Protein AF-A0A960MCY8-F1 (afdb_monomer_lite)

Radius of gyration: 24.41 Å; chains: 1; bounding box: 43×63×84 Å

Secondary structure (DSSP, 8-state):
--HHHHHHHHHHHHHHHHHHHHHHHHHHHHHHHHHHHHHHHHHHHHHHS----------------------------EEEEE-SSEEEEEETBTTEEEEEEEEEEESSTT-SS-EEEETTT-SS-BT-EEEETTEE--SBPEEEEE-SSEEEEEEE-TT-EEEEEEEEPPPTTSSTT--EEEEEEEE-SSS-EEGGG-EEEEEEE--SSTTS-TTTSEEEEEESTTPPEEEEEGGGGG--EETTEE----SEEEEEEEEEEEEEEE-SS-EEEE--SS-EEEEEEEEEEE---TT-HHHHHHHT-EEEEEEEEPP--EE-

Structure (mmCIF, N/CA/C/O backbone):
data_AF-A0A960MCY8-F1
#
_entry.id   AF-A0A960MCY8-F1
#
loop_
_atom_site.group_PDB
_atom_site.id
_atom_site.type_symbol
_atom_site.label_atom_id
_atom_site.label_alt_id
_atom_site.label_comp_id
_atom_site.label_asym_id
_atom_site.label_entity_id
_atom_site.label_seq_id
_atom_site.pdbx_PDB_ins_code
_atom_site.Cartn_x
_atom_site.Cartn_y
_atom_site.Cartn_z
_atom_site.occupancy
_atom_site.B_iso_or_equiv
_atom_site.auth_seq_id
_atom_site.auth_comp_id
_atom_site.auth_asym_id
_atom_site.auth_atom_id
_atom_site.pdbx_PDB_model_num
ATOM 1 N N . MET A 1 1 ? 21.933 35.809 -37.438 1.00 57.97 1 MET A N 1
ATOM 2 C CA . MET A 1 1 ? 20.622 35.725 -36.756 1.00 57.97 1 MET A CA 1
ATOM 3 C C . MET A 1 1 ? 19.925 37.063 -36.902 1.00 57.97 1 MET A C 1
ATOM 5 O O . MET A 1 1 ? 20.558 38.080 -36.647 1.00 57.97 1 MET A O 1
ATOM 9 N N . ASP A 1 2 ? 18.679 37.051 -37.373 1.00 83.38 2 ASP A N 1
ATOM 10 C CA . ASP A 1 2 ? 17.881 38.254 -37.633 1.00 83.38 2 ASP A CA 1
ATOM 11 C C . ASP A 1 2 ? 17.475 38.955 -36.319 1.00 83.38 2 ASP A C 1
ATOM 13 O O . ASP A 1 2 ? 17.166 38.296 -35.323 1.00 83.38 2 ASP A O 1
ATOM 17 N N . ARG A 1 3 ? 17.487 40.294 -36.304 1.00 77.81 3 ARG A N 1
ATOM 18 C CA . ARG A 1 3 ? 17.140 41.120 -35.131 1.00 77.81 3 ARG A CA 1
ATOM 19 C C . ARG A 1 3 ? 15.696 40.881 -34.689 1.00 77.81 3 ARG A C 1
ATOM 21 O O . ARG A 1 3 ? 15.411 40.881 -33.495 1.00 77.81 3 ARG A O 1
ATOM 28 N N . THR A 1 4 ? 14.817 40.599 -35.644 1.00 80.50 4 THR A N 1
ATOM 29 C C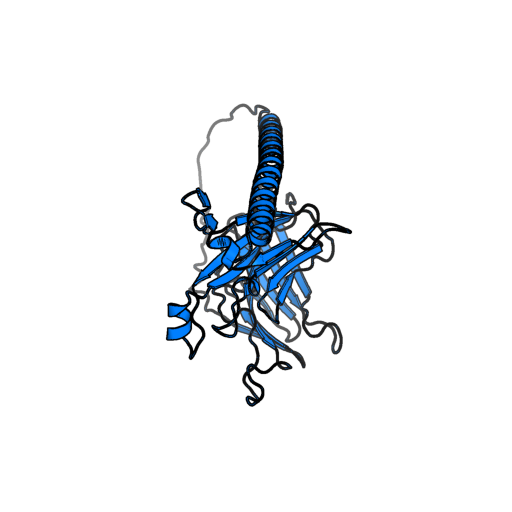A . THR A 1 4 ? 13.405 40.279 -35.411 1.00 80.50 4 THR A CA 1
ATOM 30 C C . THR A 1 4 ? 13.240 38.979 -34.620 1.00 80.50 4 THR A C 1
ATOM 32 O O . THR A 1 4 ? 12.445 38.919 -33.685 1.00 80.50 4 THR A O 1
ATOM 35 N N . ALA A 1 5 ? 14.050 37.956 -34.919 1.00 78.81 5 ALA A N 1
ATOM 36 C CA . ALA A 1 5 ? 14.001 36.666 -34.228 1.00 78.81 5 ALA A CA 1
ATOM 37 C C . ALA A 1 5 ? 14.408 36.780 -32.748 1.00 78.81 5 ALA A C 1
ATOM 39 O O . ALA A 1 5 ? 13.800 36.151 -31.885 1.00 78.81 5 ALA A O 1
ATOM 40 N N . TRP A 1 6 ? 15.390 37.629 -32.431 1.00 87.00 6 TRP A N 1
ATOM 41 C CA . TRP A 1 6 ? 15.809 37.872 -31.046 1.00 87.00 6 TRP A CA 1
ATOM 42 C C . TRP A 1 6 ? 14.752 38.608 -30.218 1.00 87.00 6 TRP A C 1
ATOM 44 O O . TRP A 1 6 ? 14.571 38.285 -29.046 1.00 87.00 6 TRP A O 1
ATOM 54 N N . ILE A 1 7 ? 14.018 39.550 -30.816 1.00 91.00 7 ILE A N 1
ATOM 55 C CA . ILE A 1 7 ? 12.934 40.270 -30.129 1.00 91.00 7 ILE A CA 1
ATOM 56 C C . ILE A 1 7 ? 11.816 39.301 -29.722 1.00 91.00 7 ILE A C 1
ATOM 58 O O . ILE A 1 7 ? 11.336 39.358 -28.590 1.00 91.00 7 ILE A O 1
ATOM 62 N N . VAL A 1 8 ? 11.450 38.368 -30.608 1.00 89.69 8 VAL A N 1
ATOM 63 C CA . VAL A 1 8 ? 10.428 37.348 -30.321 1.00 89.69 8 VAL A CA 1
ATOM 64 C C . VAL A 1 8 ? 10.878 36.414 -29.197 1.00 89.69 8 VAL A C 1
ATOM 66 O O . VAL A 1 8 ? 10.110 36.155 -28.275 1.00 89.69 8 VAL A O 1
ATOM 69 N N . VAL A 1 9 ? 12.136 35.959 -29.213 1.00 91.75 9 VAL A N 1
ATOM 70 C CA . VAL A 1 9 ? 12.681 35.107 -28.142 1.00 91.75 9 VAL A CA 1
ATOM 71 C C . VAL A 1 9 ? 12.670 35.832 -26.795 1.00 91.75 9 VAL A C 1
ATOM 73 O O . VAL A 1 9 ? 12.230 35.257 -25.801 1.00 91.75 9 VAL A O 1
ATOM 76 N N . VAL A 1 10 ? 13.090 37.099 -26.750 1.00 93.19 10 VAL A N 1
ATOM 77 C CA . VAL A 1 10 ? 13.094 37.890 -25.507 1.00 93.19 10 VAL A CA 1
ATOM 78 C C . VAL A 1 10 ? 11.675 38.098 -24.972 1.00 93.19 10 VAL A C 1
ATOM 80 O O . VAL A 1 10 ? 11.459 37.945 -23.770 1.00 93.19 10 VAL A O 1
ATOM 83 N N . LEU A 1 11 ? 10.695 38.373 -25.839 1.00 93.69 11 LEU A N 1
ATOM 84 C CA . LEU A 1 11 ? 9.289 38.501 -25.441 1.00 93.69 11 LEU A CA 1
ATOM 85 C C . LEU A 1 11 ? 8.712 37.188 -24.899 1.00 93.69 11 LEU A C 1
ATOM 87 O O . LEU A 1 11 ? 8.044 37.204 -23.867 1.00 93.69 11 LEU A O 1
ATOM 91 N N . CYS A 1 12 ? 9.004 36.052 -25.536 1.00 90.62 12 CYS A N 1
ATOM 92 C CA . CYS A 1 12 ? 8.560 34.742 -25.055 1.00 90.62 12 CYS A CA 1
ATOM 93 C C . CYS A 1 12 ? 9.171 34.396 -23.691 1.00 90.62 12 CYS A C 1
ATOM 95 O O . CYS A 1 12 ? 8.467 33.929 -22.796 1.00 90.62 12 CYS A O 1
ATOM 97 N N . VAL A 1 13 ? 10.465 34.666 -23.504 1.00 94.25 13 VAL A N 1
ATOM 98 C CA . VAL A 1 13 ? 11.147 34.448 -22.223 1.00 94.25 13 VAL A CA 1
ATOM 99 C C . VAL A 1 13 ? 10.556 35.356 -21.139 1.00 94.25 13 VAL A C 1
ATOM 101 O O . VAL A 1 13 ? 10.211 34.870 -20.064 1.00 94.25 13 VAL A O 1
ATOM 104 N N . ALA A 1 14 ? 10.351 36.645 -21.423 1.00 94.50 14 ALA A N 1
ATOM 105 C CA . ALA A 1 14 ? 9.719 37.575 -20.487 1.00 94.50 14 ALA A CA 1
ATOM 106 C C . ALA A 1 14 ? 8.280 37.161 -20.128 1.00 94.50 14 ALA A C 1
ATOM 108 O O . ALA A 1 14 ? 7.899 37.230 -18.960 1.00 94.50 14 ALA A O 1
ATOM 109 N N . GLY A 1 15 ? 7.505 36.670 -21.101 1.00 92.94 15 GLY A N 1
ATOM 110 C CA . GLY A 1 15 ? 6.160 36.134 -20.882 1.00 92.94 15 GLY A CA 1
ATOM 111 C C . GLY A 1 15 ? 6.152 34.911 -19.963 1.00 92.94 15 GLY A C 1
ATOM 112 O O . GLY A 1 15 ? 5.352 34.853 -19.031 1.00 92.94 15 GLY A O 1
ATOM 113 N N . LEU A 1 16 ? 7.086 33.973 -20.155 1.00 93.25 16 LEU A N 1
ATOM 114 C CA . LEU A 1 16 ? 7.238 32.799 -19.287 1.00 93.25 16 LEU A CA 1
ATOM 115 C C . LEU A 1 16 ? 7.614 33.184 -17.850 1.00 93.25 16 LEU A C 1
ATOM 117 O O . LEU A 1 16 ? 7.037 32.648 -16.904 1.00 93.25 16 LEU A O 1
ATOM 121 N N . PHE A 1 17 ? 8.535 34.136 -17.670 1.00 92.12 17 PHE A N 1
ATOM 122 C CA . PHE A 1 17 ? 8.898 34.632 -16.339 1.00 92.12 17 PHE A CA 1
ATOM 123 C C . PHE A 1 17 ? 7.755 35.405 -15.672 1.00 92.12 17 PHE A C 1
ATOM 125 O O . PHE A 1 17 ? 7.503 35.206 -14.484 1.00 92.12 17 PHE A O 1
ATOM 132 N N . GLY A 1 18 ? 7.027 36.239 -16.421 1.00 92.38 18 GLY A N 1
ATOM 133 C CA . GLY A 1 18 ? 5.856 36.961 -15.916 1.00 92.38 18 GLY A CA 1
ATOM 134 C C . GLY A 1 18 ? 4.731 36.018 -15.484 1.00 92.38 18 GLY A C 1
ATOM 135 O O . GLY A 1 18 ? 4.176 36.175 -14.396 1.00 92.38 18 GLY A O 1
ATOM 136 N N . TRP A 1 19 ? 4.450 34.989 -16.288 1.00 87.88 19 TRP A N 1
ATOM 137 C CA . TRP A 1 19 ? 3.477 33.946 -15.961 1.00 87.88 19 TRP A CA 1
ATOM 138 C C . TRP A 1 19 ? 3.902 33.116 -14.743 1.00 87.88 19 TRP A C 1
ATOM 140 O O . TRP A 1 19 ? 3.102 32.885 -13.835 1.00 87.88 19 TRP A O 1
ATOM 150 N N . GLY A 1 20 ? 5.175 32.714 -14.675 1.00 87.69 20 GLY A N 1
ATOM 151 C CA . GLY A 1 20 ? 5.735 31.993 -13.528 1.00 87.69 20 GLY A CA 1
ATOM 152 C C . GLY A 1 20 ? 5.660 32.802 -12.230 1.00 87.69 20 GLY A C 1
ATOM 153 O O . GLY A 1 20 ? 5.254 32.282 -11.195 1.00 87.69 20 GLY A O 1
ATOM 154 N N . TRP A 1 21 ? 5.974 34.098 -12.287 1.00 90.12 21 TRP A N 1
ATOM 155 C CA . TRP A 1 21 ? 5.871 34.993 -11.132 1.00 90.12 21 TRP A CA 1
ATOM 156 C C . TRP A 1 21 ? 4.421 35.184 -10.670 1.00 90.12 21 TRP A C 1
ATOM 158 O O . TRP A 1 21 ? 4.135 35.147 -9.471 1.00 90.12 21 TRP A O 1
ATOM 168 N N . TRP A 1 22 ? 3.488 35.345 -11.609 1.00 89.31 22 TRP A N 1
ATOM 169 C CA . TRP A 1 22 ? 2.070 35.498 -11.292 1.00 89.31 22 TRP A CA 1
ATOM 170 C C . TRP A 1 22 ? 1.471 34.224 -10.673 1.00 89.31 22 TRP A C 1
ATOM 172 O O . TRP A 1 22 ? 0.837 34.293 -9.621 1.00 89.31 22 TRP A O 1
ATOM 182 N N . THR A 1 23 ? 1.750 33.053 -11.250 1.00 84.56 23 THR A N 1
ATOM 183 C CA . THR A 1 23 ? 1.296 31.752 -10.719 1.00 84.56 23 THR A CA 1
ATOM 184 C C . THR A 1 23 ? 1.917 31.420 -9.359 1.00 84.56 23 THR A C 1
ATOM 186 O O . THR A 1 23 ? 1.226 30.921 -8.469 1.00 84.56 23 THR A O 1
ATOM 189 N N . GLN A 1 24 ? 3.189 31.765 -9.135 1.00 82.81 24 GLN A N 1
ATOM 190 C CA . GLN A 1 24 ? 3.824 31.635 -7.820 1.00 82.81 24 GLN A CA 1
ATOM 191 C C . GLN A 1 24 ? 3.155 32.544 -6.777 1.00 82.81 24 GLN A C 1
ATOM 193 O O . GLN A 1 24 ? 2.940 32.143 -5.634 1.00 82.81 24 GLN A O 1
ATOM 198 N N . ARG A 1 25 ? 2.797 33.775 -7.158 1.00 86.06 25 ARG A N 1
ATOM 199 C CA . ARG A 1 25 ? 2.103 34.705 -6.261 1.00 86.06 25 ARG A CA 1
ATOM 200 C C . ARG A 1 25 ? 0.710 34.198 -5.891 1.00 86.06 25 ARG A C 1
ATOM 202 O O . ARG A 1 25 ? 0.307 34.358 -4.741 1.00 86.06 25 ARG A O 1
ATOM 209 N N . GLU A 1 26 ? -0.006 33.587 -6.828 1.00 82.06 26 GLU A N 1
ATOM 210 C CA . GLU A 1 26 ? -1.351 33.067 -6.573 1.00 82.06 26 GLU A CA 1
ATOM 211 C C . GLU A 1 26 ? -1.327 31.787 -5.731 1.00 82.06 26 GLU A C 1
ATOM 213 O O . GLU A 1 26 ? -2.072 31.677 -4.759 1.00 82.06 26 GLU A O 1
ATOM 218 N N . THR A 1 27 ? -0.389 30.877 -6.000 1.00 79.00 27 THR A N 1
ATOM 219 C CA . THR A 1 27 ? -0.181 29.685 -5.159 1.00 79.00 27 THR A CA 1
ATOM 220 C C . THR A 1 27 ? 0.263 30.057 -3.742 1.00 79.00 27 THR A C 1
ATOM 222 O O . THR A 1 27 ? -0.257 29.504 -2.778 1.00 79.00 27 THR A O 1
ATOM 225 N N . ALA A 1 28 ? 1.127 31.064 -3.570 1.00 82.62 28 ALA A N 1
ATOM 226 C CA . ALA A 1 28 ? 1.509 31.560 -2.244 1.00 82.62 28 ALA A CA 1
ATOM 227 C C . ALA A 1 28 ? 0.326 32.153 -1.452 1.00 82.62 28 ALA A C 1
ATOM 229 O O . ALA A 1 28 ? 0.288 32.032 -0.227 1.00 82.62 28 ALA A O 1
ATOM 230 N N . LYS A 1 29 ? -0.653 32.783 -2.120 1.00 82.12 29 LYS A N 1
ATOM 231 C CA . LYS A 1 29 ? -1.890 33.235 -1.459 1.00 82.12 29 LYS A CA 1
ATOM 232 C C . LYS A 1 29 ? -2.757 32.056 -1.023 1.00 82.12 29 LYS A C 1
ATOM 234 O O . LYS A 1 29 ? -3.284 32.093 0.082 1.00 82.12 29 LYS A O 1
ATOM 239 N N . GLN A 1 30 ? -2.883 31.027 -1.862 1.00 76.75 30 GLN A N 1
ATOM 240 C CA . GLN A 1 30 ? -3.651 29.823 -1.534 1.00 76.75 30 GLN A CA 1
ATOM 241 C C . GLN A 1 30 ? -3.033 29.064 -0.357 1.00 76.75 30 GLN A C 1
ATOM 243 O O . GLN A 1 30 ? -3.751 28.699 0.566 1.00 76.75 30 GLN A O 1
ATOM 248 N N . VAL A 1 31 ? -1.704 28.914 -0.330 1.00 80.56 31 VAL A N 1
ATOM 249 C CA . VAL A 1 31 ? -0.990 28.292 0.797 1.00 80.56 31 VAL A CA 1
ATOM 250 C C . VAL A 1 31 ? -1.217 29.078 2.088 1.00 80.56 31 VAL A C 1
ATOM 252 O O . VAL A 1 31 ? -1.594 28.485 3.091 1.00 80.56 31 VAL A O 1
ATOM 255 N N . LYS A 1 32 ? -1.099 30.413 2.061 1.00 81.62 32 LYS A N 1
ATOM 256 C CA . LYS A 1 32 ? -1.394 31.248 3.238 1.00 81.62 32 LYS A CA 1
ATOM 257 C C . LYS A 1 32 ? -2.850 31.148 3.689 1.00 81.62 32 LYS A C 1
ATOM 259 O O . LYS A 1 32 ? -3.110 31.130 4.885 1.00 81.62 32 LYS A O 1
ATOM 264 N N . ALA A 1 33 ? -3.801 31.089 2.757 1.00 80.81 33 ALA A N 1
ATOM 265 C CA . ALA A 1 33 ? -5.211 30.905 3.095 1.00 80.81 33 ALA A CA 1
ATOM 266 C C . ALA A 1 33 ? -5.447 29.549 3.778 1.00 80.81 33 ALA A C 1
ATOM 268 O O . ALA A 1 33 ? -6.176 29.480 4.763 1.00 80.81 33 ALA A O 1
ATOM 269 N N . LEU A 1 34 ? -4.769 28.500 3.308 1.00 80.88 34 LEU A N 1
ATOM 270 C CA . LEU A 1 34 ? -4.848 27.152 3.865 1.00 80.88 34 LEU A CA 1
ATOM 271 C C . LEU A 1 34 ? -4.154 27.048 5.236 1.00 80.88 34 LEU A C 1
ATOM 273 O O . LEU A 1 34 ? -4.662 26.381 6.131 1.00 80.88 34 LEU A O 1
ATOM 277 N N . GLU A 1 35 ? -3.041 27.758 5.443 1.00 81.56 35 GLU A N 1
ATOM 278 C CA . GLU A 1 35 ? -2.381 27.900 6.751 1.00 81.56 35 GLU A CA 1
ATOM 279 C C . GLU A 1 35 ? -3.264 28.643 7.763 1.00 81.56 35 GLU A C 1
ATOM 281 O O . GLU A 1 35 ? -3.397 28.197 8.900 1.00 81.56 35 GLU A O 1
ATOM 286 N N . VAL A 1 36 ? -3.921 29.733 7.349 1.00 81.88 36 VAL A N 1
ATOM 287 C CA . VAL A 1 36 ? -4.891 30.456 8.189 1.00 81.88 36 VAL A CA 1
ATOM 288 C C . VAL A 1 36 ? -6.087 29.562 8.518 1.00 81.88 36 VAL A C 1
ATOM 290 O O . VAL A 1 36 ? -6.523 29.522 9.664 1.00 81.88 36 VAL A O 1
ATOM 293 N N . GLN A 1 37 ? -6.586 28.790 7.554 1.00 77.56 37 GLN A N 1
ATOM 294 C CA . GLN A 1 37 ? -7.686 27.854 7.779 1.00 77.56 37 GLN A CA 1
ATOM 295 C C . GLN A 1 37 ? -7.290 26.725 8.747 1.00 77.56 37 GLN A C 1
ATOM 297 O O . GLN A 1 37 ? -8.067 26.396 9.642 1.00 77.56 37 GLN A O 1
ATOM 302 N N . ARG A 1 38 ? -6.061 26.198 8.640 1.00 78.06 38 ARG A N 1
ATOM 303 C CA . ARG A 1 38 ? -5.491 25.235 9.600 1.00 78.06 38 ARG A CA 1
ATOM 304 C C . ARG A 1 38 ? -5.336 25.832 10.997 1.00 78.06 38 ARG A C 1
ATOM 306 O O . ARG A 1 38 ? -5.649 25.154 11.969 1.00 78.06 38 ARG A O 1
ATOM 313 N N . ALA A 1 39 ? -4.889 27.083 11.109 1.00 76.56 39 ALA A N 1
ATOM 314 C CA . ALA A 1 39 ? -4.769 27.769 12.395 1.00 76.56 39 ALA A CA 1
ATOM 315 C C . ALA A 1 39 ? -6.141 27.965 13.063 1.00 76.56 39 ALA A C 1
ATOM 317 O O . ALA A 1 39 ? -6.293 27.658 14.241 1.00 76.56 39 ALA A O 1
ATOM 318 N N . LEU A 1 40 ? -7.159 28.366 12.295 1.00 77.94 40 LEU A N 1
ATOM 319 C CA . LEU A 1 40 ? -8.534 28.507 12.788 1.00 77.94 40 LEU A CA 1
ATOM 320 C C . LEU A 1 40 ? -9.151 27.159 13.196 1.00 77.94 40 LEU A C 1
ATOM 322 O O . LEU A 1 40 ? -9.862 27.081 14.195 1.00 77.94 40 LEU A O 1
ATOM 326 N N . GLN A 1 41 ? -8.861 26.080 12.462 1.00 73.19 41 GLN A N 1
ATOM 327 C CA . GLN A 1 41 ? -9.286 24.725 12.833 1.00 73.19 41 GLN A CA 1
ATOM 328 C C . GLN A 1 41 ? -8.562 24.213 14.087 1.00 73.19 41 GLN A C 1
ATOM 330 O O . GLN A 1 41 ? -9.186 23.566 14.928 1.00 73.19 41 GLN A O 1
ATOM 335 N N . ALA A 1 42 ? -7.274 24.526 14.251 1.00 72.81 42 ALA A N 1
ATOM 336 C CA . ALA A 1 42 ? -6.516 24.196 15.455 1.00 72.81 42 ALA A CA 1
ATOM 337 C C . ALA A 1 42 ? -7.023 24.972 16.684 1.00 72.81 42 ALA A C 1
ATOM 339 O O . ALA A 1 42 ? -7.160 24.382 17.754 1.00 72.81 42 ALA A O 1
ATOM 340 N N . GLU A 1 43 ? -7.373 26.254 16.533 1.00 72.50 43 GLU A N 1
ATOM 341 C CA . GLU A 1 43 ? -8.003 27.053 17.595 1.00 72.50 43 GLU A CA 1
ATOM 342 C C . GLU A 1 43 ? -9.400 26.535 17.959 1.00 72.50 43 GLU A C 1
ATOM 344 O O . GLU A 1 43 ? -9.718 26.437 19.144 1.00 72.50 43 GLU A O 1
ATOM 349 N N . ALA A 1 44 ? -10.213 26.123 16.979 1.00 68.88 44 ALA A N 1
ATOM 350 C CA . ALA A 1 44 ? -11.516 25.506 17.239 1.00 68.88 44 ALA A CA 1
ATOM 351 C C . ALA A 1 44 ? -11.381 24.179 18.011 1.00 68.88 44 ALA A C 1
ATOM 353 O O . ALA A 1 44 ? -12.103 23.948 18.980 1.00 68.88 44 ALA A O 1
ATOM 354 N N . LYS A 1 45 ? -10.394 23.349 17.645 1.00 71.06 45 LYS A N 1
ATOM 355 C CA . LYS A 1 45 ? -10.097 22.073 18.317 1.00 71.06 45 LYS A CA 1
ATOM 356 C C . LYS A 1 45 ? -9.515 22.274 19.725 1.00 71.06 45 LYS A C 1
ATOM 358 O O . LYS A 1 45 ? -9.814 21.501 20.632 1.00 71.06 45 LYS A O 1
ATOM 363 N N . ALA A 1 46 ? -8.735 23.336 19.942 1.00 67.94 46 ALA A N 1
ATOM 364 C CA . ALA A 1 46 ? -8.224 23.713 21.261 1.00 67.94 46 ALA A CA 1
ATOM 365 C C . ALA A 1 46 ? -9.318 24.302 22.175 1.00 67.94 46 ALA A C 1
ATOM 367 O O . ALA A 1 46 ? -9.313 24.046 23.379 1.00 67.94 46 ALA A O 1
ATOM 368 N N . ALA A 1 47 ? -10.284 25.040 21.617 1.00 61.84 47 ALA A N 1
ATOM 369 C CA . ALA A 1 47 ? -11.431 25.570 22.356 1.00 61.84 47 ALA A CA 1
ATOM 370 C C . ALA A 1 47 ? -12.410 24.466 22.803 1.00 61.84 47 ALA A C 1
ATOM 372 O O . ALA A 1 47 ? -13.034 24.587 23.858 1.00 61.84 47 ALA A O 1
ATOM 373 N N . GLU A 1 48 ? -12.509 23.366 22.051 1.00 58.78 48 GLU A N 1
ATOM 374 C CA . GLU A 1 48 ? -13.326 22.199 22.411 1.00 58.78 48 GLU A CA 1
ATOM 375 C C . GLU A 1 48 ? -12.682 21.336 23.516 1.00 58.78 48 GLU A C 1
ATOM 377 O O . GLU A 1 48 ? -13.388 20.749 24.338 1.00 58.78 48 GLU A O 1
ATOM 382 N N . ALA A 1 49 ? -11.347 21.349 23.622 1.00 53.78 49 ALA A N 1
ATOM 383 C CA . ALA A 1 49 ? -10.586 20.654 24.665 1.00 53.78 49 ALA A CA 1
ATOM 384 C C . ALA A 1 49 ? -10.532 21.394 26.023 1.00 53.78 49 ALA A C 1
ATOM 386 O O . ALA A 1 49 ? -10.080 20.828 27.018 1.00 53.78 49 ALA A O 1
ATOM 387 N N . ALA A 1 50 ? -11.000 22.645 26.103 1.00 45.69 50 ALA A N 1
ATOM 388 C CA . ALA A 1 50 ? -10.876 23.499 27.290 1.00 45.69 50 ALA A CA 1
ATOM 389 C C . ALA A 1 50 ? -12.121 23.509 28.209 1.00 45.69 50 ALA A C 1
ATOM 391 O O . ALA A 1 50 ? -12.474 24.548 28.772 1.00 45.69 50 ALA A O 1
ATOM 392 N N . LYS A 1 51 ? -12.793 22.363 28.403 1.00 48.47 51 LYS A N 1
ATOM 393 C CA . LYS A 1 51 ? -13.775 22.194 29.496 1.00 48.47 51 LYS A CA 1
ATOM 394 C C . LYS A 1 51 ? -13.091 21.579 30.728 1.00 48.47 51 LYS A C 1
ATOM 396 O O . LYS A 1 51 ? -12.492 20.514 30.601 1.00 48.47 51 LYS A O 1
ATOM 401 N N . PRO A 1 52 ? -13.161 22.204 31.920 1.00 42.00 52 PRO A N 1
ATOM 402 C CA . PRO A 1 52 ? -12.403 21.742 33.077 1.00 42.00 52 PRO A CA 1
ATOM 403 C C . PRO A 1 52 ? -13.062 20.534 33.751 1.00 42.00 52 PRO A C 1
ATOM 405 O O . PRO A 1 52 ? -14.238 20.588 34.110 1.00 42.00 52 PRO A O 1
ATOM 408 N N . VAL A 1 53 ? -12.276 19.488 34.017 1.00 37.50 53 VAL A N 1
ATOM 409 C CA . VAL A 1 53 ? -12.593 18.467 35.026 1.00 37.50 53 VAL A CA 1
ATOM 410 C C . VAL A 1 53 ? -11.593 18.621 36.172 1.00 37.50 53 VAL A C 1
ATOM 412 O O . VAL A 1 53 ? -10.382 18.626 35.965 1.00 37.50 53 VAL A O 1
ATOM 415 N N . ALA A 1 54 ? -12.125 18.830 37.377 1.00 37.47 54 ALA A N 1
ATOM 416 C CA . ALA A 1 54 ? -11.375 18.990 38.620 1.00 37.47 54 ALA A CA 1
ATOM 417 C C . ALA A 1 54 ? -10.850 17.631 39.148 1.00 37.47 54 ALA A C 1
ATOM 419 O O . ALA A 1 54 ? -11.403 16.588 38.795 1.00 37.47 54 ALA A O 1
ATOM 420 N N . PRO A 1 55 ? -9.793 17.619 39.984 1.00 42.06 55 PRO A N 1
ATOM 421 C CA . PRO A 1 55 ? -8.988 16.429 40.241 1.00 42.06 55 PRO A CA 1
ATOM 422 C C . PRO A 1 55 ? -9.563 15.560 41.366 1.00 42.06 55 PRO A C 1
ATOM 424 O O . PRO A 1 55 ? -10.044 16.080 42.374 1.00 42.06 55 PRO A O 1
ATOM 427 N N . ALA A 1 56 ? -9.429 14.237 41.243 1.00 32.41 56 ALA A N 1
ATOM 428 C CA . ALA A 1 56 ? -9.631 13.311 42.352 1.00 32.41 56 ALA A CA 1
ATOM 429 C C . ALA A 1 56 ? -8.427 12.370 42.523 1.00 32.41 56 ALA A C 1
ATOM 431 O O . ALA A 1 56 ? -7.962 11.724 41.589 1.00 32.41 56 ALA A O 1
ATOM 432 N N . SER A 1 57 ? -7.954 12.396 43.766 1.00 29.59 57 SER A N 1
ATOM 433 C CA . SER A 1 57 ? -6.842 11.731 44.446 1.00 29.59 57 SER A CA 1
ATOM 434 C C . SER A 1 57 ? -6.589 10.243 44.162 1.00 29.59 57 SER A C 1
ATOM 436 O O . SER A 1 57 ? -7.510 9.446 44.007 1.00 29.59 57 SER A O 1
ATOM 438 N N . SER A 1 58 ? -5.302 9.895 44.269 1.00 34.31 58 SER A N 1
ATOM 439 C CA . SER A 1 58 ? -4.690 8.566 44.359 1.00 34.31 58 SER A CA 1
ATOM 440 C C . SER A 1 58 ? -5.295 7.631 45.412 1.00 34.31 58 SER A C 1
ATOM 442 O O . SER A 1 58 ? -5.585 8.060 46.531 1.00 34.31 58 SER A O 1
ATOM 444 N N . ALA A 1 59 ? -5.313 6.333 45.089 1.00 30.02 59 ALA A N 1
ATOM 445 C CA . ALA A 1 59 ? -5.151 5.222 46.029 1.00 30.02 59 ALA A CA 1
ATOM 446 C C . ALA A 1 59 ? -4.531 4.007 45.302 1.00 30.02 59 ALA A C 1
ATOM 448 O O . ALA A 1 59 ? -4.833 3.742 44.141 1.00 30.02 59 ALA A O 1
ATOM 449 N N . GLU A 1 60 ? -3.623 3.319 45.987 1.00 32.91 60 GLU A N 1
ATOM 450 C CA . GLU A 1 60 ? -2.661 2.330 45.488 1.00 32.91 60 GLU A CA 1
ATOM 451 C C . GLU A 1 60 ? -3.085 0.875 45.808 1.00 32.91 60 GLU A C 1
ATOM 453 O O . GLU A 1 60 ? -3.529 0.611 46.922 1.00 32.91 60 GLU A O 1
ATOM 458 N N . ALA A 1 61 ? -2.839 -0.040 44.847 1.00 32.22 61 ALA A N 1
ATOM 459 C CA . ALA A 1 61 ? -2.649 -1.511 44.939 1.00 32.22 61 ALA A CA 1
ATOM 460 C C . ALA A 1 61 ? -3.829 -2.437 45.368 1.00 32.22 61 ALA A C 1
ATOM 462 O O . ALA A 1 61 ? -4.742 -1.987 46.053 1.00 32.22 61 ALA A O 1
ATOM 463 N N . PRO A 1 62 ? -3.821 -3.759 45.025 1.00 37.62 62 PRO A N 1
ATOM 464 C CA . PRO A 1 62 ? -2.740 -4.568 44.439 1.00 37.62 62 PRO A CA 1
ATOM 465 C C . PRO A 1 62 ? -3.073 -5.294 43.114 1.00 37.62 62 PRO A C 1
ATOM 467 O O . PRO A 1 62 ? -4.220 -5.507 42.733 1.00 37.62 62 PRO A O 1
ATOM 470 N N . ALA A 1 63 ? -2.005 -5.699 42.424 1.00 40.16 63 ALA A N 1
ATOM 471 C CA . ALA A 1 63 ? -2.007 -6.414 41.152 1.00 40.16 63 ALA A CA 1
ATOM 472 C C . ALA A 1 63 ? -2.557 -7.853 41.243 1.00 40.16 63 ALA A C 1
ATOM 474 O O . ALA A 1 63 ? -2.179 -8.588 42.158 1.00 40.16 63 ALA A O 1
ATOM 475 N N . PRO A 1 64 ? -3.304 -8.325 40.228 1.00 36.81 64 PRO A N 1
ATOM 476 C CA . PRO A 1 64 ? -3.347 -9.729 39.872 1.00 36.81 64 PRO A CA 1
ATOM 477 C C . PRO A 1 64 ? -2.339 -10.022 38.755 1.00 36.81 64 PRO A C 1
ATOM 479 O O . PRO A 1 64 ? -2.168 -9.284 37.786 1.00 36.81 64 PRO A O 1
ATOM 482 N N . THR A 1 65 ? -1.640 -11.131 38.938 1.00 32.69 65 THR A N 1
ATOM 483 C CA . THR A 1 65 ? -0.604 -11.681 38.076 1.00 32.69 65 THR A CA 1
ATOM 484 C C . THR A 1 65 ? -1.144 -11.932 36.667 1.00 32.69 65 THR A C 1
ATOM 486 O O . THR A 1 65 ? -1.860 -12.902 36.431 1.00 32.69 65 THR A O 1
ATOM 489 N N . ALA A 1 66 ? -0.776 -11.081 35.709 1.00 33.53 66 ALA A N 1
ATOM 490 C CA . ALA A 1 66 ? -0.915 -11.406 34.300 1.00 33.53 66 ALA A CA 1
ATOM 491 C C . ALA A 1 66 ? 0.084 -12.520 33.978 1.00 33.53 66 ALA A C 1
ATOM 493 O O . ALA A 1 66 ? 1.300 -12.312 33.975 1.00 33.53 66 ALA A O 1
ATOM 494 N N . THR A 1 67 ? -0.421 -13.724 33.723 1.00 29.75 67 THR A N 1
ATOM 495 C CA . THR A 1 67 ? 0.346 -14.745 33.018 1.00 29.75 67 THR A CA 1
ATOM 496 C C . THR A 1 67 ? 0.538 -14.230 31.597 1.00 29.75 67 THR A C 1
ATOM 498 O O . THR A 1 67 ? -0.302 -14.425 30.725 1.00 29.75 67 THR A O 1
ATOM 501 N N . ALA A 1 68 ? 1.629 -13.499 31.377 1.00 37.72 68 ALA A N 1
ATOM 502 C CA . ALA A 1 68 ? 2.137 -13.262 30.043 1.00 37.72 68 ALA A CA 1
ATOM 503 C C . ALA A 1 68 ? 2.484 -14.637 29.461 1.00 37.72 68 ALA A C 1
ATOM 505 O O . ALA A 1 68 ? 3.525 -15.215 29.787 1.00 37.72 68 ALA A O 1
ATOM 506 N N . SER A 1 69 ? 1.599 -15.182 28.624 1.00 32.97 69 SER A N 1
ATOM 507 C CA . SER A 1 69 ? 2.036 -16.142 27.620 1.00 32.97 69 SER A CA 1
ATOM 508 C C . SER A 1 69 ? 3.107 -15.427 26.815 1.00 32.97 69 SER A C 1
ATOM 510 O O . SER A 1 69 ? 2.815 -14.522 26.038 1.00 32.97 69 SER A O 1
ATOM 512 N N . LYS A 1 70 ? 4.364 -15.803 27.051 1.00 36.16 70 LYS A N 1
ATOM 513 C CA . LYS A 1 70 ? 5.421 -15.616 26.069 1.00 36.16 70 LYS A CA 1
ATOM 514 C C . LYS A 1 70 ? 4.973 -16.376 24.825 1.00 36.16 70 LYS A C 1
ATOM 516 O O . LYS A 1 70 ? 5.198 -17.580 24.731 1.00 36.16 70 LYS A O 1
ATOM 521 N N . GLU A 1 71 ? 4.302 -15.693 23.903 1.00 40.81 71 GLU A N 1
ATOM 522 C CA . GLU A 1 71 ? 4.342 -16.110 22.510 1.00 40.81 71 GLU A CA 1
ATOM 523 C C . GLU A 1 71 ? 5.825 -16.142 22.138 1.00 40.81 71 GLU A C 1
ATOM 525 O O . GLU A 1 71 ? 6.555 -15.162 22.311 1.00 40.81 71 GLU A O 1
ATOM 530 N N . GLY A 1 72 ? 6.302 -17.331 21.765 1.00 42.62 72 GLY A N 1
ATOM 531 C CA . GLY A 1 72 ? 7.624 -17.477 21.172 1.00 42.62 72 GLY A CA 1
ATOM 532 C C . GLY A 1 72 ? 7.724 -16.643 19.890 1.00 42.62 72 GLY A C 1
ATOM 533 O O . GLY A 1 72 ? 6.736 -16.038 19.472 1.00 42.62 72 GLY A O 1
ATOM 534 N N . PRO A 1 73 ? 8.897 -16.609 19.242 1.00 48.09 73 PRO A N 1
ATOM 535 C CA . PRO A 1 73 ? 9.013 -16.010 17.919 1.00 48.09 73 PRO A CA 1
ATOM 536 C C . PRO A 1 73 ? 7.935 -16.627 17.024 1.00 48.09 73 PRO A C 1
ATOM 538 O O . PRO A 1 73 ? 7.915 -17.840 16.821 1.00 48.09 73 PRO A O 1
ATOM 541 N N . VAL A 1 74 ? 6.974 -15.820 16.582 1.00 60.78 74 VAL A N 1
ATOM 542 C CA . VAL A 1 74 ? 5.984 -16.285 15.619 1.00 60.78 74 VAL A CA 1
ATOM 543 C C . VAL A 1 74 ? 6.707 -16.310 14.283 1.00 60.78 74 VAL A C 1
ATOM 545 O O . VAL A 1 74 ? 7.085 -15.262 13.762 1.00 60.78 74 VAL A O 1
ATOM 548 N N . ASP A 1 75 ? 6.954 -17.511 13.768 1.00 79.62 75 ASP A N 1
ATOM 549 C CA . ASP A 1 75 ? 7.623 -17.681 12.484 1.00 79.62 75 ASP A CA 1
ATOM 550 C C . ASP A 1 75 ? 6.814 -17.013 11.362 1.00 79.62 75 ASP A C 1
ATOM 552 O O . ASP A 1 75 ? 5.574 -17.039 11.361 1.00 79.62 75 ASP A O 1
ATOM 556 N N . ALA A 1 76 ? 7.526 -16.426 10.398 1.00 89.38 76 ALA A N 1
ATOM 557 C CA . ALA A 1 76 ? 6.927 -15.928 9.169 1.00 89.38 76 ALA A CA 1
ATOM 558 C C . ALA A 1 76 ? 6.228 -17.086 8.442 1.00 89.38 76 ALA A C 1
ATOM 560 O O . ALA A 1 76 ? 6.814 -18.151 8.235 1.00 89.38 76 ALA A O 1
ATOM 561 N N . ARG A 1 77 ? 4.966 -16.884 8.071 1.00 93.69 77 ARG A N 1
ATOM 562 C CA . ARG A 1 77 ? 4.135 -17.844 7.345 1.00 93.69 77 ARG A CA 1
ATOM 563 C C . ARG A 1 77 ? 3.574 -17.186 6.105 1.00 93.69 77 ARG A C 1
ATOM 565 O O . ARG A 1 77 ? 3.036 -16.082 6.178 1.00 93.69 77 ARG A O 1
ATOM 572 N N . GLU A 1 78 ? 3.662 -17.917 5.008 1.00 95.38 78 GLU A N 1
ATOM 573 C CA . GLU A 1 78 ? 3.116 -17.542 3.714 1.00 95.38 78 GLU A CA 1
ATOM 574 C C . GLU A 1 78 ? 1.857 -18.364 3.417 1.00 95.38 78 GLU A C 1
ATOM 576 O O . GLU A 1 78 ? 1.803 -19.558 3.718 1.00 95.38 78 GLU A O 1
ATOM 581 N N . VAL A 1 79 ? 0.853 -17.715 2.831 1.00 96.62 79 VAL A N 1
ATOM 582 C CA . VAL A 1 79 ? -0.374 -18.335 2.319 1.00 96.62 79 VAL A CA 1
ATOM 583 C C . VAL A 1 79 ? -0.604 -17.831 0.901 1.00 96.62 79 VAL A C 1
ATOM 585 O O . VAL A 1 79 ? -0.390 -16.654 0.623 1.00 96.62 79 VAL A O 1
ATOM 588 N N . ILE A 1 80 ? -1.048 -18.707 0.002 1.00 97.69 80 ILE A N 1
ATOM 589 C CA . ILE A 1 80 ? -1.243 -18.368 -1.408 1.00 97.69 80 ILE A CA 1
ATOM 590 C C . ILE A 1 80 ? -2.731 -18.374 -1.746 1.00 97.69 80 ILE A C 1
ATOM 592 O O . ILE A 1 80 ? -3.438 -19.345 -1.479 1.00 97.69 80 ILE A O 1
ATOM 596 N N . LEU A 1 81 ? -3.183 -17.300 -2.390 1.00 97.69 81 LEU A N 1
ATOM 597 C CA . LEU A 1 81 ? -4.452 -17.250 -3.110 1.00 97.69 81 LEU A CA 1
ATOM 598 C C . LEU A 1 81 ? -4.152 -17.135 -4.602 1.00 97.69 81 LEU A C 1
ATOM 600 O O . LEU A 1 81 ? -3.391 -16.263 -5.009 1.00 97.69 81 LEU A O 1
ATOM 604 N N . GLU A 1 82 ? -4.743 -17.984 -5.437 1.00 96.25 82 GLU A N 1
ATOM 605 C CA . GLU A 1 82 ? -4.509 -17.931 -6.882 1.00 96.25 82 GLU A CA 1
ATOM 606 C C . GLU A 1 82 ? -5.777 -18.156 -7.709 1.00 96.25 82 GLU A C 1
ATOM 608 O O . GLU A 1 82 ? -6.710 -18.852 -7.305 1.00 96.25 82 GLU A O 1
ATOM 613 N N . ASN A 1 83 ? -5.789 -17.551 -8.893 1.00 94.81 83 ASN A N 1
ATOM 614 C CA . ASN A 1 83 ? -6.745 -17.810 -9.961 1.00 94.81 83 ASN A CA 1
ATOM 615 C C . ASN A 1 83 ? -5.989 -17.912 -11.307 1.00 94.81 83 ASN A C 1
ATOM 617 O O . ASN A 1 83 ? -4.768 -18.106 -11.336 1.00 94.81 83 ASN A O 1
ATOM 621 N N . ASP A 1 84 ? -6.709 -17.807 -12.424 1.00 94.19 84 ASP A N 1
ATOM 622 C CA . ASP A 1 84 ? -6.127 -17.946 -13.764 1.00 94.19 84 ASP A CA 1
ATOM 623 C C . ASP A 1 84 ? -5.100 -16.853 -14.117 1.00 94.19 84 ASP A C 1
ATOM 625 O O . ASP A 1 84 ? -4.183 -17.123 -14.889 1.00 94.19 84 ASP A O 1
ATOM 629 N N . VAL A 1 85 ? -5.229 -15.639 -13.562 1.00 95.06 85 VAL A N 1
ATOM 630 C CA . VAL A 1 85 ? -4.423 -14.464 -13.956 1.00 95.06 85 VAL A CA 1
ATOM 631 C C . VAL A 1 85 ? -3.533 -13.917 -12.844 1.00 95.06 85 VAL A C 1
ATOM 633 O O . VAL A 1 85 ? -2.562 -13.233 -13.146 1.00 95.06 85 VAL A O 1
ATOM 636 N N . ILE A 1 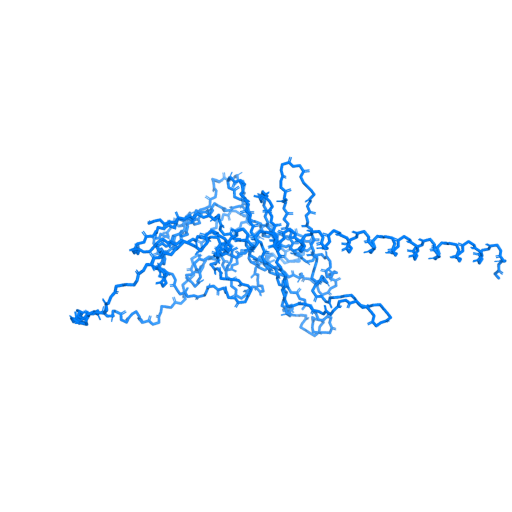86 ? -3.802 -14.225 -11.573 1.00 96.31 86 ILE A N 1
ATOM 637 C CA . ILE A 1 86 ? -2.961 -13.796 -10.449 1.00 96.31 86 ILE A CA 1
ATOM 638 C C . ILE A 1 86 ? -2.602 -14.944 -9.510 1.00 96.31 86 ILE A C 1
ATOM 640 O O . ILE A 1 86 ? -3.407 -15.843 -9.255 1.00 96.31 86 ILE A O 1
ATOM 644 N N . ARG A 1 87 ? -1.396 -14.864 -8.944 1.00 97.56 87 ARG A N 1
ATOM 645 C CA . ARG A 1 87 ? -0.991 -15.594 -7.740 1.00 97.56 87 ARG A CA 1
ATOM 646 C C . ARG A 1 87 ? -0.569 -14.590 -6.678 1.00 97.56 87 ARG A C 1
ATOM 648 O O . ARG A 1 87 ? 0.374 -13.834 -6.867 1.00 97.56 87 ARG A O 1
ATOM 655 N N . VAL A 1 88 ? -1.280 -14.579 -5.563 1.00 98.19 88 VAL A N 1
ATOM 656 C CA . VAL A 1 88 ? -1.125 -13.615 -4.477 1.00 98.19 88 VAL A CA 1
ATOM 657 C C . VAL A 1 88 ? -0.457 -14.307 -3.304 1.00 98.19 88 VAL A C 1
ATOM 659 O O . VAL A 1 88 ? -0.987 -15.280 -2.769 1.00 98.19 88 VAL A O 1
ATOM 662 N N . HIS A 1 89 ? 0.691 -13.780 -2.900 1.00 98.12 89 HIS A N 1
ATOM 663 C CA . HIS A 1 89 ? 1.466 -14.249 -1.764 1.00 98.12 89 HIS A CA 1
ATOM 664 C C . HIS A 1 89 ? 1.098 -13.396 -0.555 1.00 98.12 89 HIS A C 1
ATOM 666 O O . HIS A 1 89 ? 1.414 -12.207 -0.508 1.00 98.12 89 HIS A O 1
ATOM 672 N N . LEU A 1 90 ? 0.396 -13.977 0.414 1.00 98.44 90 LEU A N 1
ATOM 673 C CA . LEU A 1 90 ? 0.032 -13.314 1.661 1.00 98.44 90 LEU A CA 1
ATOM 674 C C . LEU A 1 90 ? 0.956 -13.758 2.788 1.00 98.44 90 LEU A C 1
ATOM 676 O O . LEU A 1 90 ? 1.370 -14.912 2.847 1.00 98.44 90 LEU A O 1
ATOM 680 N N . THR A 1 91 ? 1.248 -12.848 3.708 1.00 97.69 91 THR A N 1
ATOM 681 C CA . THR A 1 91 ? 2.137 -13.089 4.847 1.00 97.69 91 THR A CA 1
ATOM 682 C C . THR A 1 91 ? 1.449 -12.740 6.158 1.00 97.69 91 THR A C 1
ATOM 684 O O . THR A 1 91 ? 0.680 -11.777 6.248 1.00 97.69 91 THR A O 1
ATOM 687 N N . ASN A 1 92 ? 1.738 -13.517 7.202 1.00 97.44 92 ASN A N 1
ATOM 688 C CA . ASN A 1 92 ? 1.284 -13.201 8.552 1.00 97.44 92 ASN A CA 1
ATOM 689 C C . ASN A 1 92 ? 2.033 -12.014 9.177 1.00 97.44 92 ASN A C 1
ATOM 691 O O . ASN A 1 92 ? 1.513 -11.421 10.116 1.00 97.44 92 ASN A O 1
ATOM 695 N N . LEU A 1 93 ? 3.217 -11.644 8.687 1.00 96.62 93 LEU A N 1
ATOM 696 C CA . LEU A 1 93 ? 3.913 -10.436 9.134 1.00 96.62 93 LEU A CA 1
ATOM 697 C C . LEU A 1 93 ? 3.184 -9.218 8.562 1.00 96.62 93 LEU A C 1
ATOM 699 O O . LEU A 1 93 ? 3.095 -9.087 7.354 1.00 96.62 93 LEU A O 1
ATOM 703 N N . GLY A 1 94 ? 2.580 -8.375 9.395 1.00 96.44 94 GLY A N 1
ATOM 704 C CA . GLY A 1 94 ? 1.711 -7.267 8.968 1.00 96.44 94 GLY A CA 1
ATOM 705 C C . GLY A 1 94 ? 0.311 -7.681 8.472 1.00 96.44 94 GLY A C 1
ATOM 706 O O . GLY A 1 94 ? -0.573 -6.823 8.348 1.00 96.44 94 GLY A O 1
ATOM 707 N N . GLY A 1 95 ? 0.082 -8.980 8.231 1.00 97.75 95 GLY A N 1
ATOM 708 C CA . GLY A 1 95 ? -1.214 -9.558 7.861 1.00 97.75 95 GLY A CA 1
ATOM 709 C C . GLY A 1 95 ? -1.747 -9.027 6.530 1.00 97.75 95 GLY A C 1
ATOM 710 O O . GLY A 1 95 ? -2.822 -8.427 6.499 1.00 97.75 95 GLY A O 1
ATOM 711 N N . GLY A 1 96 ? -0.986 -9.190 5.447 1.00 98.25 96 GLY A N 1
ATOM 712 C CA . GLY A 1 96 ? -1.292 -8.573 4.153 1.00 98.25 96 GLY A CA 1
ATOM 713 C C . GLY A 1 96 ? -0.699 -9.304 2.952 1.00 98.25 96 GLY A C 1
ATOM 714 O O . GLY A 1 96 ? -0.174 -10.409 3.077 1.00 98.25 96 GLY A O 1
ATOM 715 N N . ILE A 1 97 ? -0.776 -8.673 1.780 1.00 98.56 97 ILE A N 1
ATOM 716 C CA . ILE A 1 97 ? -0.232 -9.198 0.521 1.00 98.56 97 ILE A CA 1
ATOM 717 C C . ILE A 1 97 ? 1.245 -8.812 0.420 1.00 98.56 97 ILE A C 1
ATOM 719 O O . ILE A 1 97 ? 1.572 -7.647 0.207 1.00 98.56 97 ILE A O 1
ATOM 723 N N . GLN A 1 98 ? 2.143 -9.784 0.558 1.00 98.31 98 GLN A N 1
ATOM 724 C CA . GLN A 1 98 ? 3.575 -9.583 0.352 1.00 98.31 98 GLN A CA 1
ATOM 725 C C . GLN A 1 98 ? 3.860 -9.184 -1.099 1.00 98.31 98 GLN A C 1
ATOM 727 O O . GLN A 1 98 ? 4.549 -8.194 -1.340 1.00 98.31 98 GLN A O 1
ATOM 732 N N . SER A 1 99 ? 3.302 -9.930 -2.052 1.00 98.06 99 SER A N 1
ATOM 733 C CA . SER A 1 99 ? 3.458 -9.697 -3.488 1.00 98.06 99 SER A CA 1
ATOM 734 C C . SER A 1 99 ? 2.331 -10.357 -4.286 1.00 98.06 99 SER A C 1
ATOM 736 O O . SER A 1 99 ? 1.593 -11.202 -3.771 1.00 98.06 99 SER A O 1
ATOM 738 N N . ALA A 1 100 ? 2.187 -9.975 -5.555 1.00 97.94 100 ALA A N 1
ATOM 739 C CA . ALA A 1 100 ? 1.275 -10.643 -6.482 1.00 97.94 100 ALA A CA 1
ATOM 740 C C . ALA A 1 100 ? 1.929 -10.850 -7.854 1.00 97.94 100 ALA A C 1
ATOM 742 O O . ALA A 1 100 ? 2.358 -9.889 -8.487 1.00 97.94 100 ALA A O 1
ATOM 743 N N . GLU A 1 101 ? 1.992 -12.096 -8.317 1.00 97.44 101 GLU A N 1
ATOM 744 C CA . GLU A 1 101 ? 2.422 -12.460 -9.668 1.00 97.44 101 GLU A CA 1
ATOM 745 C C . GLU A 1 101 ? 1.252 -12.272 -10.645 1.00 97.44 101 GLU A C 1
ATOM 747 O O . GLU A 1 101 ? 0.168 -12.820 -10.426 1.00 97.44 101 GLU A O 1
ATOM 752 N N . LEU A 1 102 ? 1.473 -11.538 -11.736 1.00 96.69 102 LEU A N 1
ATOM 753 C CA . LEU A 1 102 ? 0.521 -11.384 -12.838 1.00 96.69 102 LEU A CA 1
ATOM 754 C C . LEU A 1 102 ? 0.799 -12.457 -13.899 1.00 96.69 102 LEU A C 1
ATOM 756 O O . LEU A 1 102 ? 1.658 -12.298 -14.764 1.00 96.69 102 LEU A O 1
ATOM 760 N N . ARG A 1 103 ? 0.084 -13.580 -13.822 1.00 94.69 103 ARG A N 1
ATOM 761 C CA . ARG A 1 103 ? 0.305 -14.795 -14.632 1.00 94.69 103 ARG A CA 1
ATOM 762 C C . ARG A 1 103 ? -0.020 -14.618 -16.115 1.00 94.69 103 ARG A C 1
ATOM 764 O O . ARG A 1 103 ? 0.364 -15.442 -16.940 1.00 94.69 103 ARG A O 1
ATOM 771 N N . ASP A 1 104 ? -0.730 -13.552 -16.451 1.00 93.62 104 ASP A N 1
ATOM 772 C CA . ASP A 1 104 ? -1.045 -13.126 -17.810 1.00 93.62 104 ASP A CA 1
ATOM 773 C C . ASP A 1 104 ? -0.044 -12.095 -18.370 1.00 93.62 104 ASP A C 1
ATOM 775 O O . ASP A 1 104 ? -0.168 -11.698 -19.529 1.00 93.62 104 ASP A O 1
ATOM 779 N N . HIS A 1 105 ? 0.971 -11.695 -17.590 1.00 94.19 105 HIS A N 1
ATOM 780 C CA . HIS A 1 105 ? 1.984 -10.713 -17.983 1.00 94.19 105 HIS A CA 1
ATOM 781 C C . HIS A 1 105 ? 3.400 -11.215 -17.692 1.00 94.19 105 HIS A C 1
ATOM 783 O O . HIS A 1 105 ? 3.839 -11.288 -16.544 1.00 94.19 105 HIS A O 1
ATOM 789 N N . THR A 1 106 ? 4.161 -11.508 -18.743 1.00 92.31 106 THR A N 1
ATOM 790 C CA . THR A 1 106 ? 5.574 -11.881 -18.625 1.00 92.31 106 THR A CA 1
ATOM 791 C C . THR A 1 106 ? 6.466 -10.636 -18.561 1.00 92.31 106 THR A C 1
ATOM 793 O O . THR A 1 106 ? 6.147 -9.590 -19.129 1.00 92.31 106 THR A O 1
ATOM 796 N N . ARG A 1 107 ? 7.613 -10.727 -17.877 1.00 86.44 107 ARG A N 1
ATOM 797 C CA . ARG A 1 107 ? 8.592 -9.628 -17.758 1.00 86.44 107 ARG A CA 1
ATOM 798 C C . ARG A 1 107 ? 9.235 -9.284 -19.094 1.00 86.44 107 ARG A C 1
ATOM 800 O O . ARG A 1 107 ? 9.586 -8.134 -19.344 1.00 86.44 107 ARG A O 1
ATOM 807 N N . THR A 1 108 ? 9.420 -10.293 -19.939 1.00 83.25 108 THR A N 1
ATOM 808 C CA . THR A 1 108 ? 9.947 -10.158 -21.296 1.00 83.25 108 THR A CA 1
ATOM 809 C C . THR A 1 108 ? 9.134 -11.027 -22.252 1.00 83.25 108 THR A C 1
ATOM 811 O O . THR A 1 108 ? 8.497 -11.994 -21.836 1.00 83.25 108 THR A O 1
ATOM 814 N N . MET A 1 109 ? 9.140 -10.692 -23.546 1.00 79.38 109 MET A N 1
ATOM 815 C CA . MET A 1 109 ? 8.350 -11.429 -24.545 1.00 79.38 109 MET A CA 1
ATOM 816 C C . MET A 1 109 ? 8.814 -12.882 -24.741 1.00 79.38 109 MET A C 1
ATOM 818 O O . MET A 1 109 ? 8.025 -13.714 -25.182 1.00 79.38 109 MET A O 1
ATOM 822 N N . ASP A 1 110 ? 10.072 -13.184 -24.412 1.00 80.25 110 ASP A N 1
ATOM 823 C CA . ASP A 1 110 ? 10.692 -14.495 -24.646 1.00 80.25 110 ASP A CA 1
ATOM 824 C C . ASP A 1 110 ? 10.633 -15.423 -23.419 1.00 80.25 110 ASP A C 1
ATOM 826 O O . ASP A 1 110 ? 10.937 -16.615 -23.512 1.00 80.25 110 ASP A O 1
ATOM 830 N N . GLU A 1 111 ? 10.246 -14.895 -22.258 1.00 80.44 111 GLU A N 1
ATOM 831 C CA . GLU A 1 111 ? 10.234 -15.624 -20.994 1.00 80.44 111 GLU A CA 1
ATOM 832 C C . GLU A 1 111 ? 8.840 -16.192 -20.712 1.00 80.44 111 GLU A C 1
ATOM 834 O O . GLU A 1 111 ? 7.867 -15.451 -20.639 1.00 80.44 111 GLU A O 1
ATOM 839 N N . LYS A 1 112 ? 8.734 -17.518 -20.562 1.00 71.75 112 LYS A N 1
ATOM 840 C CA . LYS A 1 112 ? 7.438 -18.196 -20.366 1.00 71.75 112 LYS A CA 1
ATOM 841 C C . LYS A 1 112 ? 6.947 -18.206 -18.918 1.00 71.75 112 LYS A C 1
ATOM 843 O O . LYS A 1 112 ? 5.741 -18.220 -18.713 1.00 71.75 112 LYS A O 1
ATOM 848 N N . ASP A 1 113 ? 7.870 -18.182 -17.954 1.00 75.06 113 ASP A N 1
ATOM 849 C CA . ASP A 1 113 ? 7.569 -18.374 -16.524 1.00 75.06 113 ASP A CA 1
ATOM 850 C C . ASP A 1 113 ? 8.033 -17.199 -15.637 1.00 75.06 113 ASP A C 1
ATOM 852 O O . ASP A 1 113 ? 7.918 -17.249 -14.415 1.00 75.06 113 ASP A O 1
ATOM 856 N N . GLY A 1 114 ? 8.571 -16.132 -16.235 1.00 86.69 114 GLY A N 1
ATOM 857 C CA . GLY A 1 114 ? 8.959 -14.915 -15.527 1.00 86.69 114 GLY A CA 1
ATOM 858 C C . GLY A 1 114 ? 7.836 -13.903 -15.587 1.00 86.69 114 GLY A C 1
ATOM 859 O O . GLY A 1 114 ? 7.734 -13.155 -16.558 1.00 86.69 114 GLY A O 1
ATOM 860 N N . PHE A 1 115 ? 6.990 -13.891 -14.564 1.00 93.94 115 PHE A N 1
ATOM 861 C CA . PHE A 1 115 ? 5.845 -12.990 -14.481 1.00 93.94 115 PHE A CA 1
ATOM 862 C C . PHE A 1 115 ? 6.218 -11.625 -13.902 1.00 93.94 115 PHE A C 1
ATOM 864 O O . PHE A 1 115 ? 7.203 -11.471 -13.173 1.00 93.94 115 PHE A O 1
ATOM 871 N N . ILE A 1 116 ? 5.418 -10.616 -14.232 1.00 95.12 116 ILE A N 1
ATOM 872 C CA . ILE A 1 116 ? 5.436 -9.339 -13.521 1.00 95.12 116 ILE A CA 1
ATOM 873 C C . ILE A 1 116 ? 5.009 -9.587 -12.074 1.00 95.12 116 ILE A C 1
ATOM 875 O O . ILE A 1 116 ? 4.016 -10.270 -11.828 1.00 95.12 116 ILE A O 1
ATOM 879 N N . VAL A 1 117 ? 5.756 -9.025 -11.122 1.00 96.12 117 VAL A N 1
ATOM 880 C CA . VAL A 1 117 ? 5.482 -9.165 -9.688 1.00 96.12 117 VAL A CA 1
ATOM 881 C C . VAL A 1 117 ? 5.208 -7.791 -9.092 1.00 96.12 117 VAL A C 1
ATOM 883 O O . VAL A 1 117 ? 6.061 -6.905 -9.095 1.00 96.12 117 VAL A O 1
ATOM 886 N N . ILE A 1 118 ? 4.003 -7.617 -8.565 1.00 97.50 118 ILE A N 1
ATOM 887 C CA . ILE A 1 118 ? 3.571 -6.411 -7.865 1.00 97.50 118 ILE A CA 1
ATOM 888 C C . ILE A 1 118 ? 4.115 -6.423 -6.436 1.00 97.50 118 ILE A C 1
ATOM 890 O O . ILE A 1 118 ? 4.147 -7.471 -5.789 1.00 97.50 118 ILE A O 1
ATOM 894 N N . ASN A 1 119 ? 4.533 -5.248 -5.952 1.00 97.19 119 ASN A N 1
ATOM 895 C CA . ASN A 1 119 ? 5.187 -5.051 -4.655 1.00 97.19 119 ASN A CA 1
ATOM 896 C C . ASN A 1 119 ? 6.498 -5.857 -4.485 1.00 97.19 119 ASN A C 1
ATOM 898 O O . ASN A 1 119 ? 6.929 -6.100 -3.364 1.00 97.19 119 ASN A O 1
ATOM 902 N N . GLU A 1 120 ? 7.160 -6.247 -5.586 1.00 94.19 120 GLU A N 1
ATOM 903 C CA . GLU A 1 120 ? 8.400 -7.053 -5.581 1.00 94.19 120 GLU A CA 1
ATOM 904 C C . GLU A 1 120 ? 9.524 -6.420 -4.746 1.00 94.19 120 GLU A C 1
ATOM 906 O O . GLU A 1 120 ? 10.260 -7.114 -4.049 1.00 94.19 120 GLU A O 1
ATOM 911 N N . MET A 1 121 ? 9.645 -5.093 -4.815 1.00 91.38 121 MET A N 1
ATOM 912 C CA . MET A 1 121 ? 10.667 -4.323 -4.098 1.00 91.38 121 MET A CA 1
ATOM 913 C C . MET A 1 121 ? 10.174 -3.789 -2.745 1.00 91.38 121 MET A C 1
ATOM 915 O O . MET A 1 121 ? 10.903 -3.045 -2.090 1.00 91.38 121 MET A O 1
ATOM 919 N N . GLY A 1 122 ? 8.942 -4.120 -2.349 1.00 89.56 122 GLY A N 1
ATOM 920 C CA . GLY A 1 122 ? 8.330 -3.644 -1.116 1.00 89.56 122 GLY A CA 1
ATOM 921 C C . GLY A 1 122 ? 8.845 -4.393 0.102 1.00 89.56 122 GLY A C 1
ATOM 922 O O . GLY A 1 122 ? 8.826 -5.621 0.150 1.00 89.56 122 GLY A O 1
ATOM 923 N N . GLU A 1 123 ? 9.261 -3.653 1.129 1.00 89.62 123 GLU A N 1
ATOM 924 C CA . GLU A 1 123 ? 9.700 -4.246 2.400 1.00 89.62 123 GLU A CA 1
ATOM 925 C C . GLU A 1 123 ? 8.527 -4.692 3.286 1.00 89.62 123 GLU A C 1
ATOM 927 O O . GLU A 1 123 ? 8.724 -5.429 4.254 1.00 89.62 123 GLU A O 1
ATOM 932 N N . LYS A 1 124 ? 7.311 -4.226 2.980 1.00 96.50 124 LYS A N 1
ATOM 933 C CA . LYS A 1 124 ? 6.099 -4.427 3.781 1.00 96.50 124 LYS A CA 1
ATOM 934 C C . LYS A 1 124 ? 4.932 -4.871 2.893 1.00 96.50 124 LYS A C 1
ATOM 936 O O . LYS A 1 124 ? 4.884 -4.485 1.719 1.00 96.50 124 LYS A O 1
ATOM 941 N N . PRO A 1 125 ? 3.986 -5.664 3.422 1.00 98.00 125 PRO A N 1
ATOM 942 C CA . PRO A 1 125 ? 2.877 -6.160 2.623 1.00 98.00 125 PRO A CA 1
ATOM 943 C C . PRO A 1 125 ? 1.772 -5.119 2.433 1.00 98.00 125 PRO A C 1
ATOM 945 O O . PRO A 1 125 ? 1.428 -4.375 3.355 1.00 98.00 125 PRO A O 1
ATOM 948 N N . VAL A 1 126 ? 1.158 -5.114 1.250 1.00 98.62 126 VAL A N 1
ATOM 949 C CA . VAL A 1 126 ? -0.055 -4.341 0.959 1.00 98.62 126 VAL A CA 1
ATOM 950 C C . VAL A 1 126 ? -1.141 -4.713 1.967 1.00 98.62 126 VAL A C 1
ATOM 952 O O . VAL A 1 126 ? -1.385 -5.888 2.249 1.00 98.62 126 VAL A O 1
ATOM 955 N N . GLY A 1 127 ? -1.800 -3.704 2.524 1.00 98.06 127 GLY A N 1
ATOM 956 C CA . GLY A 1 127 ? -2.790 -3.864 3.577 1.00 98.06 127 GLY A CA 1
ATOM 957 C C . GLY A 1 127 ? -2.203 -3.956 4.987 1.00 98.06 127 GLY A C 1
ATOM 958 O O . GLY A 1 127 ? -2.973 -4.150 5.924 1.00 98.06 127 GLY A O 1
ATOM 959 N N . ALA A 1 128 ? -0.888 -3.810 5.198 1.00 98.19 128 ALA A N 1
ATOM 960 C CA . ALA A 1 128 ? -0.315 -3.626 6.537 1.00 98.19 128 ALA A CA 1
ATOM 961 C C . ALA A 1 128 ? -0.895 -2.378 7.230 1.00 98.19 128 ALA A C 1
ATOM 963 O O . ALA A 1 128 ? -1.236 -1.397 6.567 1.00 98.19 128 ALA A O 1
ATOM 964 N N . LEU A 1 129 ? -1.018 -2.417 8.563 1.00 97.31 129 LEU A N 1
ATOM 965 C CA . LEU A 1 129 ? -1.366 -1.207 9.317 1.00 97.31 129 LEU A CA 1
ATOM 966 C C . LEU A 1 129 ? -0.142 -0.295 9.398 1.00 97.31 129 LEU A C 1
ATOM 968 O O . LEU A 1 129 ? 0.989 -0.771 9.390 1.00 97.31 129 LEU A O 1
ATOM 972 N N . SER A 1 130 ? -0.356 1.008 9.494 1.00 96.75 130 SER A N 1
ATOM 973 C CA . SER A 1 130 ? 0.712 1.990 9.639 1.00 96.75 130 SER A CA 1
ATOM 974 C C . SER A 1 130 ? 0.267 3.127 10.552 1.00 96.75 130 SER A C 1
ATOM 976 O O . SER A 1 130 ? -0.899 3.511 10.551 1.00 96.75 130 SER A O 1
ATOM 978 N N . GLU A 1 131 ? 1.199 3.670 11.329 1.00 94.75 131 GLU A N 1
ATOM 979 C CA . GLU A 1 131 ? 0.979 4.856 12.176 1.00 94.75 131 GLU A CA 1
ATOM 980 C C . GLU A 1 131 ? 1.440 6.149 11.479 1.00 94.75 131 GLU A C 1
ATOM 982 O O . GLU A 1 131 ? 1.306 7.245 12.016 1.00 94.75 131 GLU A O 1
ATOM 987 N N . GLY A 1 132 ? 2.011 6.019 10.279 1.00 95.12 132 GLY A N 1
ATOM 988 C CA . GLY A 1 132 ? 2.573 7.105 9.489 1.00 95.12 132 GLY A CA 1
ATOM 989 C C . GLY A 1 132 ? 3.798 6.663 8.676 1.00 95.12 132 GLY A C 1
ATOM 990 O O . GLY A 1 132 ? 4.194 5.491 8.717 1.00 95.12 132 GLY A O 1
ATOM 991 N N . PRO A 1 133 ? 4.434 7.596 7.948 1.00 94.56 133 PRO A N 1
ATOM 992 C CA . PRO A 1 133 ? 5.601 7.317 7.114 1.00 94.56 133 PRO A CA 1
ATOM 993 C C . PRO A 1 133 ? 6.725 6.615 7.881 1.00 94.56 133 PRO A C 1
ATOM 995 O O . PRO A 1 133 ? 7.186 7.100 8.914 1.00 94.56 133 PRO A O 1
ATOM 998 N N . GLY A 1 134 ? 7.195 5.481 7.358 1.00 93.31 134 GLY A N 1
ATOM 999 C CA . GLY A 1 134 ? 8.273 4.695 7.969 1.00 93.31 134 GLY A CA 1
ATOM 1000 C C . GLY A 1 134 ? 7.876 3.894 9.217 1.00 93.31 134 GLY A C 1
ATOM 1001 O O . GLY A 1 134 ? 8.714 3.165 9.741 1.00 93.31 134 GLY A O 1
ATOM 1002 N N . SER A 1 135 ? 6.620 3.983 9.673 1.00 95.25 135 SER A N 1
ATOM 1003 C CA . SER A 1 135 ? 6.052 3.145 10.736 1.00 95.25 135 SER A CA 1
ATOM 1004 C C . SER A 1 135 ? 4.955 2.266 10.139 1.00 95.25 135 SER A C 1
ATOM 1006 O O . SER A 1 135 ? 3.782 2.644 10.091 1.00 95.25 135 SER A O 1
ATOM 1008 N N . ILE A 1 136 ? 5.357 1.116 9.598 1.00 96.69 136 ILE A N 1
ATOM 1009 C CA . ILE A 1 136 ? 4.471 0.134 8.962 1.00 96.69 136 ILE A CA 1
ATOM 1010 C C . ILE A 1 136 ? 4.613 -1.184 9.723 1.00 96.69 136 ILE A C 1
ATOM 1012 O O . ILE A 1 136 ? 5.728 -1.674 9.908 1.00 96.69 136 ILE A O 1
ATOM 1016 N N . ASP A 1 137 ? 3.482 -1.740 10.151 1.00 94.94 137 ASP A N 1
ATOM 1017 C CA . ASP A 1 137 ? 3.390 -2.960 10.944 1.00 94.94 137 ASP A CA 1
ATOM 1018 C C . ASP A 1 137 ? 3.970 -4.161 10.190 1.00 94.94 137 ASP A C 1
ATOM 1020 O O . ASP A 1 137 ? 3.500 -4.534 9.115 1.00 94.94 137 ASP A O 1
ATOM 1024 N N . ASP A 1 138 ? 4.971 -4.788 10.794 1.00 93.50 138 ASP A N 1
ATOM 1025 C CA . ASP A 1 138 ? 5.571 -6.052 10.374 1.00 93.50 138 ASP A CA 1
ATOM 1026 C C . ASP A 1 138 ? 5.505 -7.124 11.467 1.00 93.50 138 ASP A C 1
ATOM 1028 O O . ASP A 1 138 ? 6.121 -8.185 11.350 1.00 93.50 138 ASP A O 1
ATOM 1032 N N . THR A 1 139 ? 4.741 -6.870 12.532 1.00 93.88 139 THR A N 1
ATOM 1033 C CA . THR A 1 139 ? 4.538 -7.845 13.600 1.00 93.88 139 THR A CA 1
ATOM 1034 C C . THR A 1 139 ? 3.736 -9.033 13.090 1.00 93.88 139 THR A C 1
ATOM 1036 O O . THR A 1 139 ? 3.017 -8.941 12.098 1.00 93.88 139 THR A O 1
ATOM 1039 N N . ALA A 1 140 ? 3.841 -10.176 13.759 1.00 95.00 140 ALA A N 1
ATOM 1040 C CA . ALA A 1 140 ? 3.108 -11.358 13.340 1.00 95.00 140 ALA A CA 1
ATOM 1041 C C . ALA A 1 140 ? 1.627 -11.295 13.743 1.00 95.00 140 ALA A C 1
ATOM 1043 O O . ALA A 1 140 ? 1.280 -11.055 14.900 1.00 95.00 140 ALA A O 1
ATOM 1044 N N . TRP A 1 141 ? 0.757 -11.572 12.777 1.00 97.00 141 TRP A N 1
ATOM 1045 C CA . TRP A 1 141 ? -0.682 -11.721 12.941 1.00 97.00 141 TRP A CA 1
ATOM 1046 C C . TRP A 1 141 ? -1.041 -13.206 13.012 1.00 97.00 141 TRP A C 1
ATOM 1048 O O . TRP A 1 141 ? -0.377 -14.072 12.436 1.00 97.00 141 TRP A O 1
ATOM 1058 N N . LYS A 1 142 ? -2.134 -13.524 13.701 1.00 97.31 142 LYS A N 1
ATOM 1059 C CA . LYS A 1 142 ? -2.676 -14.882 13.716 1.00 97.31 142 LYS A CA 1
ATOM 1060 C C . LYS A 1 142 ? -3.462 -15.125 12.432 1.00 97.31 142 LYS A C 1
ATOM 1062 O O . LYS A 1 142 ? -4.368 -14.359 12.129 1.00 97.31 142 LYS A O 1
ATOM 1067 N N . ILE A 1 143 ? -3.175 -16.215 11.727 1.00 97.38 143 ILE A N 1
ATOM 1068 C CA . ILE A 1 143 ? -4.018 -16.688 10.621 1.00 97.38 143 ILE A CA 1
ATOM 1069 C C . ILE A 1 143 ? -5.261 -17.353 11.227 1.00 97.38 143 ILE A C 1
ATOM 1071 O O . ILE A 1 143 ? -5.141 -18.305 12.004 1.00 97.38 143 ILE A O 1
ATOM 1075 N N . THR A 1 144 ? -6.445 -16.831 10.920 1.00 97.19 144 THR A N 1
ATOM 1076 C CA . THR A 1 144 ? -7.742 -17.314 11.427 1.00 97.19 144 THR A CA 1
ATOM 1077 C C . THR A 1 144 ? -8.575 -18.025 10.368 1.00 97.19 144 THR A C 1
ATOM 1079 O O . THR A 1 144 ? -9.506 -18.749 10.716 1.00 97.19 144 THR A O 1
ATOM 1082 N N . GLU A 1 145 ? -8.208 -17.883 9.097 1.00 97.50 145 GLU A N 1
ATOM 1083 C CA . GLU A 1 145 ? -8.795 -18.596 7.968 1.00 97.50 145 GLU A CA 1
ATOM 1084 C C . GLU A 1 145 ? -7.737 -18.803 6.889 1.00 97.50 145 GLU A C 1
ATOM 1086 O O . GLU A 1 145 ? -6.964 -17.894 6.594 1.00 97.50 145 GLU A O 1
ATOM 1091 N N . ASP A 1 146 ? -7.753 -19.988 6.292 1.00 96.06 146 ASP A N 1
ATOM 1092 C CA . ASP A 1 146 ? -7.023 -20.340 5.081 1.00 96.06 146 ASP A CA 1
ATOM 1093 C C . ASP A 1 146 ? -7.861 -21.394 4.347 1.00 96.06 146 ASP A C 1
ATOM 1095 O O . ASP A 1 146 ? -7.976 -22.540 4.785 1.00 96.06 146 ASP A O 1
ATOM 1099 N N . SER A 1 147 ? -8.564 -20.966 3.299 1.00 94.31 147 SER A N 1
ATOM 1100 C CA . SER A 1 147 ? -9.532 -21.798 2.568 1.00 94.31 147 SER A CA 1
ATOM 1101 C C . SER A 1 147 ? -9.180 -21.990 1.090 1.00 94.31 147 SER A C 1
ATOM 1103 O O . SER A 1 147 ? -9.986 -22.529 0.330 1.00 94.31 147 SER A O 1
ATOM 1105 N N . GLY A 1 148 ? -8.029 -21.478 0.646 1.00 91.25 148 GLY A N 1
ATOM 1106 C CA . GLY A 1 148 ? -7.646 -21.385 -0.769 1.00 91.25 148 GLY A CA 1
ATOM 1107 C C . GLY A 1 148 ? -8.436 -20.355 -1.597 1.00 91.25 148 GLY A C 1
ATOM 1108 O O . GLY A 1 148 ? -8.013 -20.004 -2.693 1.00 91.25 148 GLY A O 1
ATOM 1109 N N . LYS A 1 149 ? -9.566 -19.840 -1.090 1.00 94.12 149 LYS A N 1
ATOM 1110 C CA . LYS A 1 149 ? -10.332 -18.727 -1.696 1.00 94.12 149 LYS A CA 1
ATOM 1111 C C . LYS A 1 149 ? -10.319 -17.459 -0.856 1.00 94.12 149 LYS A C 1
ATOM 1113 O O . LYS A 1 149 ? -10.539 -16.370 -1.382 1.00 94.12 149 LYS A O 1
ATOM 1118 N N . ALA A 1 150 ? -10.101 -17.615 0.441 1.00 97.62 150 ALA A N 1
ATOM 1119 C CA . ALA A 1 150 ? -10.002 -16.531 1.392 1.00 97.62 150 ALA A CA 1
ATOM 1120 C C . ALA A 1 150 ? -8.938 -16.838 2.444 1.00 97.62 150 ALA A C 1
ATOM 1122 O O . ALA A 1 150 ? -8.753 -18.001 2.822 1.00 97.62 150 ALA A O 1
ATOM 1123 N N . VAL A 1 151 ? -8.288 -15.780 2.922 1.00 98.44 151 VAL A N 1
ATOM 1124 C CA . VAL A 1 151 ? -7.343 -15.802 4.040 1.00 98.44 151 VAL A CA 1
ATOM 1125 C C . VAL A 1 151 ? -7.718 -14.688 5.002 1.00 98.44 151 VAL A C 1
ATOM 1127 O O . VAL A 1 151 ? -7.962 -13.560 4.569 1.00 98.44 151 VAL A O 1
ATOM 1130 N N . ALA A 1 152 ? -7.739 -14.984 6.298 1.00 98.56 152 ALA A N 1
ATOM 1131 C CA . ALA A 1 152 ? -7.981 -13.987 7.332 1.00 98.56 152 ALA A CA 1
ATOM 1132 C C . ALA A 1 152 ? -6.835 -13.940 8.340 1.00 98.56 152 ALA A C 1
ATOM 1134 O O . ALA A 1 152 ? -6.329 -14.970 8.792 1.00 98.56 152 ALA A O 1
ATOM 1135 N N . PHE A 1 153 ? -6.462 -12.720 8.709 1.00 98.56 153 PHE A N 1
ATOM 1136 C CA . PHE A 1 153 ? -5.470 -12.407 9.723 1.00 98.56 153 PHE A CA 1
ATOM 1137 C C . PHE A 1 153 ? -6.138 -11.637 10.854 1.00 98.56 153 PHE A C 1
ATOM 1139 O O . PHE A 1 153 ? -6.906 -10.715 10.595 1.00 98.56 153 PHE A O 1
ATOM 1146 N N . SER A 1 154 ? -5.805 -11.958 12.099 1.00 97.88 154 SER A N 1
ATOM 1147 C CA . SER A 1 154 ? -6.264 -11.222 13.276 1.00 97.88 154 SER A CA 1
ATOM 1148 C C . SER A 1 154 ? -5.100 -10.819 14.170 1.00 97.88 154 SER A C 1
ATOM 1150 O O . SER A 1 154 ? -4.181 -11.616 14.385 1.00 97.88 154 SER A O 1
ATOM 1152 N N . ARG A 1 155 ? -5.182 -9.632 14.764 1.00 95.94 155 ARG A N 1
ATOM 1153 C CA . ARG A 1 155 ? -4.246 -9.151 15.780 1.00 95.94 155 ARG A CA 1
ATOM 1154 C C . ARG A 1 155 ? -4.980 -8.283 16.795 1.00 95.94 155 ARG A C 1
ATOM 1156 O O . ARG A 1 155 ? -5.931 -7.591 16.449 1.00 95.94 155 ARG A O 1
ATOM 1163 N N . VAL A 1 156 ? -4.507 -8.299 18.038 1.00 93.94 156 VAL A N 1
ATOM 1164 C CA . VAL A 1 156 ? -4.895 -7.310 19.049 1.00 93.94 156 VAL A CA 1
ATOM 1165 C C . VAL A 1 156 ? -3.773 -6.282 19.172 1.00 93.94 156 VAL A C 1
ATOM 1167 O O . VAL A 1 156 ? -2.629 -6.656 19.443 1.00 93.94 156 VAL A O 1
ATOM 1170 N N . THR A 1 157 ? -4.070 -5.003 18.941 1.00 88.69 157 THR A N 1
ATOM 1171 C CA . THR A 1 157 ? -3.085 -3.916 19.065 1.00 88.69 157 THR A CA 1
ATOM 1172 C C . THR A 1 157 ? -2.812 -3.579 20.542 1.00 88.69 157 THR A C 1
ATOM 1174 O O . THR A 1 157 ? -3.591 -3.973 21.422 1.00 88.69 157 THR A O 1
ATOM 1177 N N . PRO A 1 158 ? -1.725 -2.848 20.862 1.00 85.94 158 PRO A N 1
ATOM 1178 C CA . PRO A 1 158 ? -1.472 -2.372 22.225 1.00 85.94 158 PRO A CA 1
ATOM 1179 C C . PRO A 1 158 ? -2.640 -1.568 22.824 1.00 85.94 158 PRO A C 1
ATOM 1181 O O . PRO A 1 158 ? -2.919 -1.691 24.017 1.00 85.94 158 PRO A O 1
ATOM 1184 N N . GLU A 1 159 ? -3.381 -0.840 21.986 1.00 87.44 159 GLU A N 1
ATOM 1185 C CA . GLU A 1 159 ? -4.565 -0.034 22.325 1.00 87.44 159 GLU A CA 1
ATOM 1186 C C . GLU A 1 159 ? -5.835 -0.873 22.534 1.00 87.44 159 GLU A C 1
ATOM 1188 O O . GLU A 1 159 ? -6.920 -0.319 22.682 1.00 87.44 159 GLU A O 1
ATOM 1193 N N . LYS A 1 160 ? -5.726 -2.210 22.560 1.00 92.12 160 LYS A N 1
ATOM 1194 C CA . LYS A 1 160 ? -6.857 -3.141 22.723 1.00 92.12 160 LYS A CA 1
ATOM 1195 C C . LYS A 1 160 ? -7.860 -3.108 21.569 1.00 92.12 160 LYS A C 1
ATOM 1197 O O . LYS A 1 160 ? -9.028 -3.455 21.760 1.00 92.12 160 LYS A O 1
ATOM 1202 N N . LEU A 1 161 ? -7.404 -2.785 20.361 1.00 93.06 161 LEU A N 1
ATOM 1203 C CA . LEU A 1 161 ? -8.192 -3.003 19.154 1.00 93.06 161 LEU A CA 1
ATOM 1204 C C . LEU A 1 161 ? -7.985 -4.430 18.651 1.00 93.06 161 LEU A C 1
ATOM 1206 O O . LEU A 1 161 ? -6.869 -4.811 18.308 1.00 93.06 161 LEU A O 1
ATOM 1210 N N . GLU A 1 162 ? -9.054 -5.215 18.588 1.00 96.31 162 GLU A N 1
ATOM 1211 C CA . GLU A 1 162 ? -9.089 -6.468 17.838 1.00 96.31 162 GLU A CA 1
ATOM 1212 C C . GLU A 1 162 ? -9.315 -6.131 16.359 1.00 96.31 162 GLU A C 1
ATOM 1214 O O . GLU A 1 162 ? -10.398 -5.695 15.964 1.00 96.31 162 GLU A O 1
ATOM 1219 N N . VAL A 1 163 ? -8.271 -6.299 15.548 1.00 97.19 163 VAL A N 1
ATOM 1220 C CA . VAL A 1 163 ? -8.285 -6.025 14.109 1.00 97.19 163 VAL A CA 1
ATOM 1221 C C . VAL A 1 163 ? -8.263 -7.339 13.347 1.00 97.19 163 VAL A C 1
ATOM 1223 O O . VAL A 1 163 ? -7.404 -8.186 13.587 1.00 97.19 163 VAL A O 1
ATOM 1226 N N . THR A 1 164 ? -9.182 -7.493 12.399 1.00 98.38 164 THR A N 1
ATOM 1227 C CA . THR A 1 164 ? -9.210 -8.603 11.443 1.00 98.38 164 THR A CA 1
ATOM 1228 C C . THR A 1 164 ? -9.131 -8.066 10.022 1.00 98.38 164 THR A C 1
ATOM 1230 O O . THR A 1 164 ? -9.862 -7.143 9.672 1.00 98.38 164 THR A O 1
ATOM 1233 N N . LYS A 1 165 ? -8.262 -8.657 9.202 1.00 98.62 165 LYS A N 1
ATOM 1234 C CA . LYS A 1 165 ? -8.153 -8.408 7.762 1.00 98.62 165 LYS A CA 1
ATOM 1235 C C . LYS A 1 165 ? -8.459 -9.702 7.032 1.00 98.62 165 LYS A C 1
ATOM 1237 O O . LYS A 1 165 ? -7.767 -10.693 7.256 1.00 98.62 165 LYS A O 1
ATOM 1242 N N . ARG A 1 166 ? -9.475 -9.707 6.177 1.00 98.62 166 ARG A N 1
ATOM 1243 C CA . ARG A 1 166 ? -9.877 -10.875 5.389 1.00 98.62 166 ARG A CA 1
ATOM 1244 C C . ARG A 1 166 ? -9.779 -10.544 3.905 1.00 98.62 166 ARG A C 1
ATOM 1246 O O . ARG A 1 166 ? -10.441 -9.627 3.430 1.00 98.62 166 ARG A O 1
ATOM 1253 N N . PHE A 1 167 ? -8.942 -11.290 3.195 1.00 98.56 167 PHE A N 1
ATOM 1254 C CA . PHE A 1 167 ? -8.719 -11.182 1.757 1.00 98.56 167 PHE A CA 1
ATOM 1255 C C . PHE A 1 167 ? -9.478 -12.299 1.052 1.00 98.56 167 PHE A C 1
ATOM 1257 O O . PHE A 1 167 ? -9.351 -13.458 1.445 1.00 98.56 167 PHE A O 1
ATOM 1264 N N . VAL A 1 168 ? -10.253 -11.968 0.020 1.00 97.88 168 VAL A N 1
ATOM 1265 C CA . VAL A 1 168 ? -11.106 -12.922 -0.702 1.00 97.88 168 VAL A CA 1
ATOM 1266 C C . VAL A 1 168 ? -10.903 -12.771 -2.206 1.00 97.88 168 VAL A C 1
ATOM 1268 O O . VAL A 1 168 ? -10.949 -11.659 -2.738 1.00 97.88 168 VAL A O 1
ATOM 1271 N N . LEU A 1 169 ? -10.702 -13.896 -2.896 1.00 95.69 169 LEU A N 1
ATOM 1272 C CA . LEU A 1 169 ? -10.710 -13.935 -4.355 1.00 95.69 169 LEU A CA 1
ATOM 1273 C C . LEU A 1 169 ? -12.132 -13.719 -4.895 1.00 95.69 169 LEU A C 1
ATOM 1275 O O . LEU A 1 169 ? -13.089 -14.273 -4.343 1.00 95.69 169 LEU A O 1
ATOM 1279 N N . PRO A 1 170 ? -12.288 -12.970 -5.997 1.00 90.31 170 PRO A N 1
ATOM 1280 C CA . PRO A 1 170 ? -13.580 -12.768 -6.630 1.00 90.31 170 PRO A CA 1
ATOM 1281 C C . PRO A 1 170 ? -14.122 -14.075 -7.222 1.00 90.31 170 PRO A C 1
ATOM 1283 O O . PRO A 1 170 ? -13.415 -15.077 -7.374 1.00 90.31 170 PRO A O 1
ATOM 1286 N N . GLU A 1 171 ? -15.405 -14.062 -7.587 1.00 87.88 171 GLU A N 1
ATOM 1287 C CA . GLU A 1 171 ? -16.001 -15.151 -8.360 1.00 87.88 171 GLU A CA 1
ATOM 1288 C C . GLU A 1 171 ? -15.221 -15.392 -9.662 1.00 87.88 171 GLU A C 1
ATOM 1290 O O . GLU A 1 171 ? -14.779 -14.454 -10.330 1.00 87.88 171 GLU A O 1
ATOM 1295 N N . ALA A 1 172 ? -15.090 -16.662 -10.056 1.00 84.38 172 ALA A N 1
ATOM 1296 C CA . ALA A 1 172 ? -14.348 -17.039 -11.254 1.00 84.38 172 ALA A CA 1
ATOM 1297 C C . ALA A 1 172 ? -14.854 -16.286 -12.502 1.00 84.38 172 ALA A C 1
ATOM 1299 O O . ALA A 1 172 ? -16.054 -16.244 -12.778 1.00 84.38 172 ALA A O 1
ATOM 1300 N N . GLY A 1 173 ? -13.920 -15.708 -13.262 1.00 79.75 173 GLY A N 1
ATOM 1301 C CA . GLY A 1 173 ? -14.199 -14.978 -14.503 1.00 79.75 173 GLY A CA 1
ATOM 1302 C C . GLY A 1 173 ? -14.663 -13.525 -14.334 1.00 79.75 173 GLY A C 1
ATOM 1303 O O . GLY A 1 173 ? -14.936 -12.872 -15.339 1.00 79.75 173 GLY A O 1
ATOM 1304 N N . LYS A 1 174 ? -14.744 -12.991 -13.108 1.00 85.81 174 LYS A N 1
ATOM 1305 C CA . LYS A 1 174 ? -15.053 -11.576 -12.848 1.00 85.81 174 LYS A CA 1
ATOM 1306 C C . LYS A 1 174 ? -13.894 -10.904 -12.127 1.00 85.81 174 LYS A C 1
ATOM 1308 O O . LYS A 1 174 ? -13.324 -11.494 -11.220 1.00 85.81 174 LYS A O 1
ATOM 1313 N N . GLU A 1 175 ? -13.579 -9.670 -12.528 1.00 90.06 175 GLU A N 1
ATOM 1314 C CA . GLU A 1 175 ? -12.638 -8.787 -11.817 1.00 90.06 175 GLU A CA 1
ATOM 1315 C C . GLU A 1 175 ? -11.330 -9.491 -11.409 1.00 90.06 175 GLU A C 1
ATOM 1317 O O . GLU A 1 175 ? -10.853 -9.333 -10.295 1.00 90.06 175 GLU A O 1
ATOM 1322 N N . GLN A 1 176 ? -10.761 -10.301 -12.307 1.00 91.94 176 GLN A N 1
ATOM 1323 C CA . GLN A 1 176 ? -9.803 -11.356 -11.951 1.00 91.94 176 GLN A CA 1
ATOM 1324 C C . GLN A 1 176 ? -8.476 -10.852 -11.338 1.00 91.94 176 GLN A C 1
ATOM 1326 O O . GLN A 1 176 ? -7.776 -11.639 -10.706 1.00 91.94 176 GLN A O 1
ATOM 1331 N N . HIS A 1 177 ? -8.155 -9.560 -11.474 1.00 95.56 177 HIS A N 1
ATOM 1332 C CA . HIS A 1 177 ? -7.008 -8.889 -10.838 1.00 95.56 177 HIS A CA 1
ATOM 1333 C C . HIS A 1 177 ? -7.345 -8.179 -9.512 1.00 95.56 177 HIS A C 1
ATOM 1335 O O . HIS A 1 177 ? -6.484 -7.518 -8.940 1.00 95.56 177 HIS A O 1
ATOM 1341 N N . GLN A 1 178 ? -8.587 -8.261 -9.030 1.00 95.31 178 GLN A N 1
ATOM 1342 C CA . GLN A 1 178 ? -9.033 -7.637 -7.781 1.00 95.31 178 GLN A CA 1
ATOM 1343 C C . GLN A 1 178 ? -9.101 -8.664 -6.644 1.00 95.31 178 GLN A C 1
ATOM 1345 O O . GLN A 1 178 ? -9.324 -9.850 -6.870 1.00 95.31 178 GLN A O 1
ATOM 1350 N N . LEU A 1 179 ? -8.953 -8.187 -5.407 1.00 96.62 179 LEU A N 1
ATOM 1351 C CA . LEU A 1 179 ? -9.301 -8.916 -4.189 1.00 96.62 179 LEU A CA 1
ATOM 1352 C C . LEU A 1 179 ? -10.271 -8.061 -3.383 1.00 96.62 179 LEU A C 1
ATOM 1354 O O . LEU A 1 179 ? -10.130 -6.838 -3.329 1.00 96.62 179 LEU A O 1
ATOM 1358 N N . VAL A 1 180 ? -11.218 -8.706 -2.710 1.00 97.00 180 VAL A N 1
ATOM 1359 C CA . VAL A 1 180 ? -12.010 -8.038 -1.675 1.00 97.00 180 VAL A CA 1
ATOM 1360 C C . VAL A 1 180 ? -11.207 -8.075 -0.381 1.00 97.00 180 VAL A C 1
ATOM 1362 O O . VAL A 1 180 ? -10.816 -9.151 0.072 1.00 97.00 180 VAL A O 1
ATOM 1365 N N . LEU A 1 181 ? -10.958 -6.903 0.201 1.00 98.31 181 LEU A N 1
ATOM 1366 C CA . LEU A 1 181 ? -10.368 -6.752 1.527 1.00 98.31 181 LEU A CA 1
ATOM 1367 C C . LEU A 1 181 ? -11.436 -6.253 2.500 1.00 98.31 181 LEU A C 1
ATOM 1369 O O . LEU A 1 181 ? -11.924 -5.131 2.380 1.00 98.31 181 LEU A O 1
ATOM 1373 N N . GLU A 1 182 ? -11.754 -7.073 3.491 1.00 98.19 182 GLU A N 1
ATOM 1374 C CA . GLU A 1 182 ? -12.591 -6.699 4.625 1.00 98.19 182 GLU A CA 1
ATOM 1375 C C . GLU A 1 182 ? -11.698 -6.391 5.828 1.00 98.19 182 GLU A C 1
ATOM 1377 O O . GLU A 1 182 ? -10.922 -7.242 6.270 1.00 98.19 182 GLU A O 1
ATOM 1382 N N . VAL A 1 183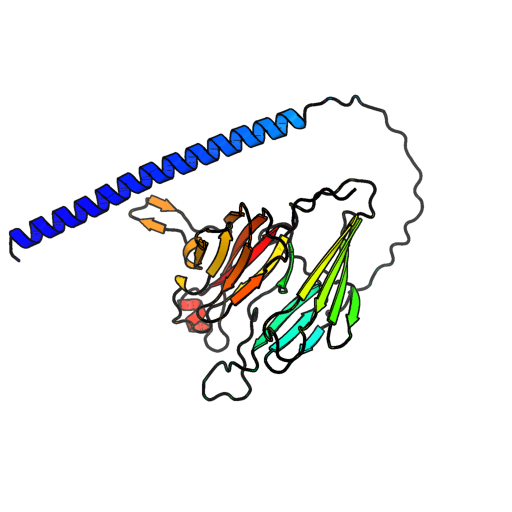 ? -11.812 -5.178 6.375 1.00 97.31 183 VAL A N 1
ATOM 1383 C CA . VAL A 1 183 ? -11.127 -4.775 7.610 1.00 97.31 183 VAL A CA 1
ATOM 1384 C C . VAL A 1 183 ? -12.174 -4.576 8.697 1.00 97.31 183 VAL A C 1
ATOM 1386 O O . VAL A 1 183 ? -13.025 -3.698 8.596 1.00 97.31 183 VAL A O 1
ATOM 1389 N N . SER A 1 184 ? -12.115 -5.402 9.737 1.00 96.94 184 SER A N 1
ATOM 1390 C CA . SER A 1 184 ? -12.964 -5.287 10.924 1.00 96.94 184 SER A CA 1
ATOM 1391 C C . SER A 1 184 ? -12.126 -4.827 12.103 1.00 96.94 184 SER A C 1
ATOM 1393 O O . SER A 1 184 ? -11.070 -5.399 12.364 1.00 96.94 184 SER A O 1
ATOM 1395 N N . ILE A 1 185 ? -12.602 -3.814 12.822 1.00 96.12 185 ILE A N 1
ATOM 1396 C CA . ILE A 1 185 ? -11.937 -3.281 14.011 1.00 96.12 185 ILE A CA 1
ATOM 1397 C C . ILE A 1 185 ? -12.950 -3.250 15.141 1.00 96.12 185 ILE A C 1
ATOM 1399 O O . ILE A 1 185 ? -14.028 -2.673 15.007 1.00 96.12 185 ILE A O 1
ATOM 1403 N N . ARG A 1 186 ? -12.591 -3.867 16.261 1.00 96.06 186 ARG A N 1
ATOM 1404 C CA . ARG A 1 186 ? -13.393 -3.877 17.477 1.00 96.06 186 ARG A CA 1
ATOM 1405 C C . ARG A 1 186 ? -12.567 -3.347 18.637 1.00 96.06 186 ARG A C 1
ATOM 1407 O O . ARG A 1 186 ? -11.499 -3.878 18.926 1.00 96.06 186 ARG A O 1
ATOM 1414 N N . ASN A 1 187 ? -13.083 -2.3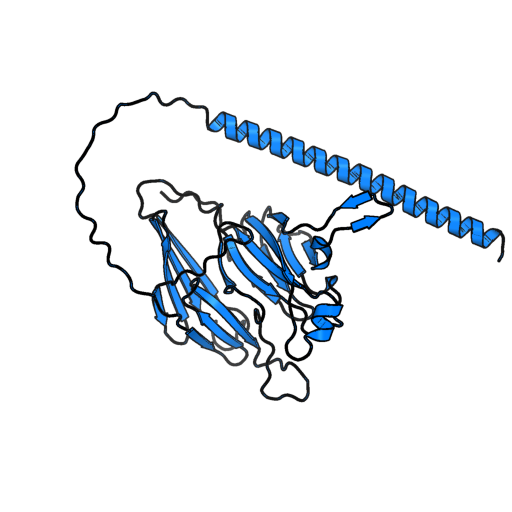40 19.334 1.00 95.94 187 ASN A N 1
ATOM 1415 C CA . ASN A 1 187 ? -12.496 -1.912 20.596 1.00 95.94 187 ASN A CA 1
ATOM 1416 C C . ASN A 1 187 ? -12.853 -2.912 21.706 1.00 95.94 187 ASN A C 1
ATOM 1418 O O . ASN A 1 187 ? -14.016 -3.275 21.889 1.00 95.94 187 ASN A O 1
ATOM 1422 N N . THR A 1 188 ? -11.835 -3.405 22.406 1.00 95.81 188 THR A N 1
ATOM 1423 C CA . THR A 1 188 ? -11.975 -4.300 23.566 1.00 95.81 188 THR A CA 1
ATOM 1424 C C . THR A 1 188 ? -11.425 -3.678 24.850 1.00 95.81 188 THR A C 1
ATOM 1426 O O . THR A 1 188 ? -11.382 -4.338 25.889 1.00 95.81 188 THR A O 1
ATOM 1429 N N . GLY A 1 189 ? -10.974 -2.424 24.778 1.00 93.69 189 GLY A N 1
ATOM 1430 C CA . GLY A 1 189 ? -10.519 -1.636 25.913 1.00 93.69 189 GLY A CA 1
ATOM 1431 C C . GLY A 1 189 ? -11.647 -0.836 26.559 1.00 93.69 189 GLY A C 1
ATOM 1432 O O . GLY A 1 189 ? -12.796 -0.877 26.137 1.00 93.69 189 GLY A O 1
ATOM 1433 N N . GLU A 1 190 ? -11.296 -0.096 27.609 1.00 93.06 190 GLU A N 1
ATOM 1434 C CA . GLU A 1 190 ? -12.228 0.787 28.328 1.00 93.06 190 GLU A CA 1
ATOM 1435 C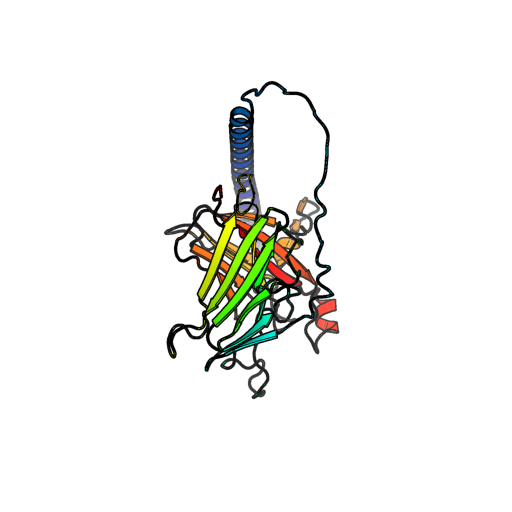 C . GLU A 1 190 ? -12.232 2.222 27.776 1.00 93.06 190 GLU A C 1
ATOM 1437 O O . GLU A 1 190 ? -13.126 3.011 28.077 1.00 93.06 190 GLU A O 1
ATOM 1442 N N . GLN A 1 191 ? -11.202 2.586 27.008 1.00 93.00 191 GLN A N 1
ATOM 1443 C CA . GLN A 1 191 ? -11.030 3.925 26.454 1.00 93.00 191 GLN A CA 1
ATOM 1444 C C . GLN A 1 191 ? -11.534 3.965 25.019 1.00 93.00 191 GLN A C 1
ATOM 1446 O O . GLN A 1 191 ? -11.236 3.068 24.236 1.00 93.00 191 GLN A O 1
ATOM 1451 N N . THR A 1 192 ? -12.235 5.039 24.658 1.00 93.88 192 THR A N 1
ATOM 1452 C CA . THR A 1 192 ? -12.587 5.306 23.262 1.00 93.88 192 THR A CA 1
ATOM 1453 C C . THR A 1 192 ? -11.325 5.516 22.428 1.00 93.88 192 THR A C 1
ATOM 1455 O O . THR A 1 192 ? -10.471 6.326 22.793 1.00 93.88 192 THR A O 1
ATOM 1458 N N . VAL A 1 193 ? -11.233 4.834 21.286 1.00 93.31 193 VAL A N 1
ATOM 1459 C CA . VAL A 1 193 ? -10.103 4.940 20.351 1.00 93.31 193 VAL A CA 1
ATOM 1460 C C . VAL A 1 193 ? -10.579 5.533 19.027 1.00 93.31 193 VAL A C 1
ATOM 1462 O O . VAL A 1 193 ? -11.618 5.133 18.506 1.00 93.31 193 VAL A O 1
ATOM 1465 N N . GLN A 1 194 ? -9.819 6.488 18.487 1.00 93.19 194 GLN A N 1
ATOM 1466 C CA . GLN A 1 194 ? -10.063 7.072 17.164 1.00 93.19 194 GLN A CA 1
ATOM 1467 C C . GLN A 1 194 ? -9.252 6.332 16.101 1.00 93.19 194 GLN A C 1
ATOM 1469 O O . GLN A 1 194 ? -8.040 6.169 16.252 1.00 93.19 194 GLN A O 1
ATOM 1474 N N . THR A 1 195 ? -9.897 5.914 15.015 1.00 91.88 195 THR A N 1
ATOM 1475 C CA . THR A 1 195 ? -9.238 5.162 13.933 1.00 91.88 195 THR A CA 1
ATOM 1476 C C . THR A 1 195 ? -8.524 6.040 12.906 1.00 91.88 195 THR A C 1
ATOM 1478 O O . THR A 1 195 ? -7.643 5.535 12.214 1.00 91.88 195 THR A O 1
ATOM 1481 N N . GLY A 1 196 ? -8.823 7.345 12.819 1.00 84.25 196 GLY A N 1
ATOM 1482 C CA . GLY A 1 196 ? -8.261 8.241 11.794 1.00 84.25 196 GLY A CA 1
ATOM 1483 C C . GLY A 1 196 ? -6.742 8.463 11.859 1.00 84.25 196 GLY A C 1
ATOM 1484 O O . GLY A 1 196 ? -6.169 9.022 10.928 1.00 84.25 196 GLY A O 1
ATOM 1485 N N . GLY A 1 197 ? -6.077 8.021 12.933 1.00 86.12 197 GLY A N 1
ATOM 1486 C CA . GLY A 1 197 ? -4.613 8.027 13.067 1.00 86.12 197 GLY A CA 1
ATOM 1487 C C . GLY A 1 197 ? -3.916 6.763 12.548 1.00 86.12 197 GLY A C 1
ATOM 1488 O O . GLY A 1 197 ? -2.690 6.713 12.536 1.00 86.12 197 GLY A O 1
ATOM 1489 N N . GLN A 1 198 ? -4.674 5.743 12.137 1.00 94.00 198 GLN A N 1
ATOM 1490 C CA . GLN A 1 198 ? -4.137 4.522 11.543 1.00 94.00 198 GLN A CA 1
ATOM 1491 C C . GLN A 1 198 ? -4.318 4.540 10.030 1.00 94.00 198 GLN A C 1
ATOM 1493 O O . GLN A 1 198 ? -5.332 4.999 9.509 1.00 94.00 198 GLN A O 1
ATOM 1498 N N . PHE A 1 199 ? -3.336 3.993 9.326 1.00 97.69 199 PHE A N 1
ATOM 1499 C CA . PHE A 1 199 ? -3.285 3.915 7.877 1.00 97.69 199 PHE A CA 1
ATOM 1500 C C . PHE A 1 199 ? -3.245 2.464 7.414 1.00 97.69 199 PHE A C 1
ATOM 1502 O O . PHE A 1 199 ? -2.769 1.574 8.118 1.00 97.69 199 PHE A O 1
ATOM 1509 N N . LEU A 1 200 ? -3.715 2.245 6.195 1.00 97.94 200 LEU A N 1
ATOM 1510 C CA . LEU A 1 200 ? -3.621 1.000 5.463 1.00 97.94 200 LEU A CA 1
ATOM 1511 C C . LEU A 1 200 ? -2.613 1.180 4.325 1.00 97.94 200 LEU A C 1
ATOM 1513 O O . LEU A 1 200 ? -2.804 2.016 3.437 1.00 97.94 200 LEU A O 1
ATOM 1517 N N . TYR A 1 201 ? -1.515 0.428 4.381 1.00 98.62 201 TYR A N 1
ATOM 1518 C CA . TYR A 1 201 ? -0.423 0.517 3.415 1.00 98.62 201 TYR A CA 1
ATOM 1519 C C . TYR A 1 201 ? -0.874 0.049 2.030 1.00 98.62 201 TYR A C 1
ATOM 1521 O O . TYR A 1 201 ? -1.446 -1.030 1.887 1.00 98.62 201 TYR A O 1
ATOM 1529 N N . LEU A 1 202 ? -0.604 0.848 1.002 1.00 98.56 202 LEU A N 1
ATOM 1530 C CA . LEU A 1 202 ? -0.991 0.570 -0.383 1.00 98.56 202 LEU A CA 1
ATOM 1531 C C . LEU A 1 202 ? 0.060 -0.244 -1.145 1.00 98.56 202 LEU A C 1
ATOM 1533 O O . LEU A 1 202 ? -0.164 -0.591 -2.301 1.00 98.56 202 LEU A O 1
ATOM 1537 N N . GLY A 1 203 ? 1.186 -0.565 -0.506 1.00 98.00 203 GLY A N 1
ATOM 1538 C CA . GLY A 1 203 ? 2.319 -1.195 -1.167 1.00 98.00 203 GLY A CA 1
ATOM 1539 C C . GLY A 1 203 ? 3.314 -0.191 -1.723 1.00 98.00 203 GLY A C 1
ATOM 1540 O O . GLY A 1 203 ? 3.248 1.019 -1.482 1.00 98.00 203 GLY A O 1
ATOM 1541 N N . SER A 1 204 ? 4.223 -0.736 -2.518 1.00 97.75 204 SER A N 1
ATOM 1542 C CA . SER A 1 204 ? 5.224 0.002 -3.265 1.00 97.75 204 SER A CA 1
ATOM 1543 C C . SER A 1 204 ? 5.161 -0.329 -4.755 1.00 97.75 204 SER A C 1
ATOM 1545 O O . SER A 1 204 ? 4.825 -1.446 -5.158 1.00 97.75 204 SER A O 1
ATOM 1547 N N . ALA A 1 205 ? 5.524 0.651 -5.574 1.00 97.75 205 ALA A N 1
ATOM 1548 C CA . ALA A 1 205 ? 5.741 0.494 -7.001 1.00 97.75 205 ALA A CA 1
ATOM 1549 C C . ALA A 1 205 ? 7.160 0.936 -7.361 1.00 97.75 205 ALA A C 1
ATOM 1551 O O . ALA A 1 205 ? 7.672 1.928 -6.838 1.00 97.75 205 ALA A O 1
ATOM 1552 N N . ALA A 1 206 ? 7.798 0.204 -8.267 1.00 96.38 206 ALA A N 1
ATOM 1553 C CA . ALA A 1 206 ? 9.169 0.443 -8.695 1.00 96.38 206 ALA A CA 1
ATOM 1554 C C . ALA A 1 206 ? 9.246 0.397 -10.225 1.00 96.38 206 ALA A C 1
ATOM 1556 O O . ALA A 1 206 ? 8.475 -0.336 -10.838 1.00 96.38 206 ALA A O 1
ATOM 1557 N N . PRO A 1 207 ? 10.173 1.136 -10.855 1.00 95.12 207 PRO A N 1
ATOM 1558 C CA . PRO A 1 207 ? 10.408 0.980 -12.285 1.00 95.12 207 PRO A CA 1
ATOM 1559 C C . PRO A 1 207 ? 10.839 -0.460 -12.597 1.00 95.12 207 PRO A C 1
ATOM 1561 O O . PRO A 1 207 ? 11.656 -1.039 -11.875 1.00 95.12 207 PRO A O 1
ATOM 1564 N N . LEU A 1 208 ? 10.332 -1.020 -13.694 1.00 91.94 208 LEU A N 1
ATOM 1565 C CA . LEU A 1 208 ? 10.697 -2.352 -14.186 1.00 91.94 208 LEU A CA 1
ATOM 1566 C C . LEU A 1 208 ? 12.028 -2.326 -14.948 1.00 91.94 208 LEU A C 1
ATOM 1568 O O . LEU A 1 208 ? 12.744 -3.329 -14.993 1.00 91.94 208 LEU A O 1
ATOM 1572 N N . HIS A 1 209 ? 12.378 -1.173 -15.524 1.00 91.50 209 HIS A N 1
ATOM 1573 C CA . HIS A 1 209 ? 13.628 -0.943 -16.239 1.00 91.50 209 HIS A CA 1
ATOM 1574 C C . HIS A 1 209 ? 14.318 0.366 -15.810 1.00 91.50 209 HIS A C 1
ATOM 1576 O O . HIS A 1 209 ? 13.655 1.387 -15.623 1.00 91.50 209 HIS A O 1
ATOM 1582 N N . PRO A 1 210 ? 15.664 0.433 -15.744 1.00 91.75 210 PRO A N 1
ATOM 1583 C CA . PRO A 1 210 ? 16.368 1.663 -15.375 1.00 91.75 210 PRO A CA 1
ATOM 1584 C C . PRO A 1 210 ? 16.183 2.845 -16.322 1.00 91.75 210 PRO A C 1
ATOM 1586 O O . PRO A 1 210 ? 16.596 3.954 -15.989 1.00 91.75 210 PRO A O 1
ATOM 1589 N N . ASP A 1 211 ? 15.681 2.630 -17.535 1.00 92.00 211 ASP A N 1
ATOM 1590 C CA . ASP A 1 211 ? 15.411 3.707 -18.498 1.00 92.00 211 ASP A CA 1
ATOM 1591 C C . ASP A 1 211 ? 14.041 4.367 -18.307 1.00 92.00 211 ASP A C 1
ATOM 1593 O O . ASP A 1 211 ? 13.778 5.391 -18.939 1.00 92.00 211 ASP A O 1
ATOM 1597 N N . GLU A 1 212 ? 13.206 3.840 -17.411 1.00 92.56 212 GLU A N 1
ATOM 1598 C 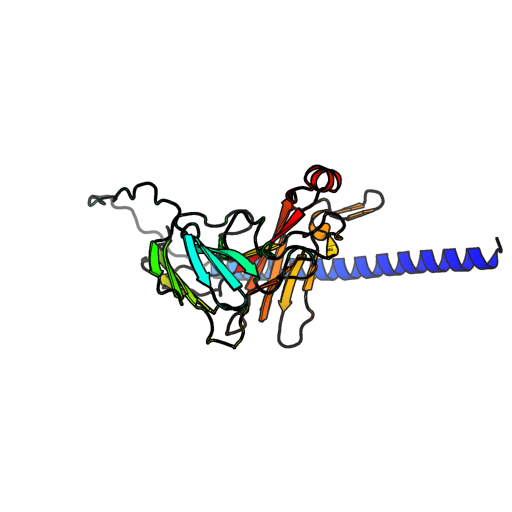CA . GLU A 1 212 ? 11.936 4.467 -17.065 1.00 92.56 212 GLU A CA 1
ATOM 1599 C C . GLU A 1 212 ? 12.147 5.842 -16.439 1.00 92.56 212 GLU A C 1
ATOM 1601 O O . GLU A 1 212 ? 13.080 6.096 -15.666 1.00 92.56 212 GLU A O 1
ATOM 1606 N N . TRP A 1 213 ? 11.274 6.774 -16.806 1.00 92.31 213 TRP A N 1
ATOM 1607 C CA . TRP A 1 213 ? 11.345 8.125 -16.285 1.00 92.31 213 TRP A CA 1
ATOM 1608 C C . TRP A 1 213 ? 10.759 8.159 -14.872 1.00 92.31 213 TRP A C 1
ATOM 1610 O O . TRP A 1 213 ? 9.673 7.625 -14.664 1.00 92.31 213 TRP A O 1
ATOM 1620 N N . PRO A 1 214 ? 11.369 8.889 -13.918 1.00 90.88 214 PRO A N 1
ATOM 1621 C CA . PRO A 1 214 ? 10.859 8.981 -12.545 1.00 90.88 214 PRO A CA 1
ATOM 1622 C C . PRO A 1 214 ? 9.400 9.437 -12.431 1.00 90.88 214 PRO A C 1
ATOM 1624 O O . PRO A 1 214 ? 8.737 9.140 -11.447 1.00 90.88 214 PRO A O 1
ATOM 1627 N N . ARG A 1 215 ? 8.886 10.149 -13.442 1.00 93.06 215 ARG A N 1
ATOM 1628 C CA . ARG A 1 215 ? 7.485 10.579 -13.513 1.00 93.06 215 ARG A CA 1
ATOM 1629 C C . ARG A 1 215 ? 6.501 9.468 -13.891 1.00 93.06 215 ARG A C 1
ATOM 1631 O O . ARG A 1 215 ? 5.313 9.753 -13.940 1.00 93.06 215 ARG A O 1
ATOM 1638 N N . GLN A 1 216 ? 6.963 8.268 -14.237 1.00 95.38 216 GLN A N 1
ATOM 1639 C CA . GLN A 1 216 ? 6.126 7.112 -14.591 1.00 95.38 216 GLN A CA 1
ATOM 1640 C C . GLN A 1 216 ? 5.879 6.188 -13.396 1.00 95.38 216 GLN A C 1
ATOM 1642 O O . GLN A 1 216 ? 4.897 5.464 -13.407 1.00 95.38 216 GLN A O 1
ATOM 1647 N N . THR A 1 217 ? 6.716 6.265 -12.360 1.00 97.38 217 THR A N 1
ATOM 1648 C CA . THR A 1 217 ? 6.495 5.597 -11.073 1.00 97.38 217 THR A CA 1
ATOM 1649 C C . THR A 1 217 ? 6.022 6.624 -10.058 1.00 97.38 217 THR A C 1
ATOM 1651 O O . THR A 1 217 ? 6.678 7.654 -9.883 1.00 97.38 217 THR A O 1
ATOM 1654 N N . GLY A 1 218 ? 4.901 6.379 -9.392 1.00 97.94 218 GLY A N 1
ATOM 1655 C CA . GLY A 1 218 ? 4.258 7.407 -8.589 1.00 97.94 218 GLY A CA 1
ATOM 1656 C C . GLY A 1 218 ? 3.209 6.898 -7.622 1.00 97.94 218 GLY A C 1
ATOM 1657 O O . GLY A 1 218 ? 2.986 5.701 -7.461 1.00 97.94 218 GLY A O 1
ATOM 1658 N N . PHE A 1 219 ? 2.581 7.866 -6.968 1.00 98.56 219 PHE A N 1
ATOM 1659 C CA . PHE A 1 219 ? 1.382 7.682 -6.169 1.00 98.56 219 PHE A CA 1
ATOM 1660 C C . PHE A 1 219 ? 0.289 8.600 -6.703 1.00 98.56 219 PHE A C 1
ATOM 1662 O O . PHE A 1 219 ? 0.563 9.650 -7.307 1.00 98.56 219 PHE A O 1
ATOM 1669 N N . TYR A 1 220 ? -0.956 8.206 -6.473 1.00 97.94 220 TYR A N 1
ATOM 1670 C CA . TYR A 1 220 ? -2.095 8.904 -7.035 1.00 97.94 220 TYR A CA 1
ATOM 1671 C C . TYR A 1 220 ? -3.383 8.628 -6.262 1.00 97.94 220 TYR A C 1
ATOM 1673 O O . TYR A 1 220 ? -3.515 7.603 -5.596 1.00 97.94 220 TYR A O 1
ATOM 1681 N N . PHE A 1 221 ? -4.335 9.554 -6.342 1.00 97.38 221 PHE A N 1
ATOM 1682 C CA . PHE A 1 221 ? -5.662 9.397 -5.748 1.00 97.38 221 PHE A CA 1
ATOM 1683 C C . PHE A 1 221 ? -6.710 10.236 -6.476 1.00 97.38 221 PHE A C 1
ATOM 1685 O O . PHE A 1 221 ? -6.382 11.211 -7.161 1.00 97.38 221 PHE A O 1
ATOM 1692 N N . LEU A 1 222 ? -7.973 9.853 -6.297 1.00 95.56 222 LEU A N 1
ATOM 1693 C CA . LEU A 1 222 ? -9.141 10.606 -6.740 1.00 95.56 222 LEU A CA 1
ATOM 1694 C C . LEU A 1 222 ? -9.854 11.235 -5.540 1.00 95.56 222 LEU A C 1
ATOM 1696 O O . LEU A 1 222 ? -10.246 10.526 -4.611 1.00 95.56 222 LEU A O 1
ATOM 1700 N N . ASP A 1 223 ? -10.038 12.556 -5.595 1.00 91.69 223 ASP A N 1
ATOM 1701 C CA . ASP A 1 223 ? -10.758 13.345 -4.591 1.00 91.69 223 ASP A CA 1
ATOM 1702 C C . ASP A 1 223 ? -12.116 13.844 -5.134 1.00 91.69 223 ASP A C 1
ATOM 1704 O O . ASP A 1 223 ? -12.185 14.851 -5.839 1.00 91.69 223 ASP A O 1
ATOM 1708 N N . GLY A 1 224 ? -13.206 13.148 -4.791 1.00 82.00 224 GLY A N 1
ATOM 1709 C CA . GLY A 1 224 ? -14.588 13.597 -4.998 1.00 82.00 224 GLY A CA 1
ATOM 1710 C C . GLY A 1 224 ? -15.311 13.137 -6.272 1.00 82.00 224 GLY A C 1
ATOM 1711 O O . GLY A 1 224 ? -14.707 12.752 -7.271 1.00 82.00 224 GLY A O 1
ATOM 1712 N N . LYS A 1 225 ? -16.652 13.282 -6.241 1.00 60.56 225 LYS A N 1
ATOM 1713 C CA . LYS A 1 225 ? -17.617 12.920 -7.306 1.00 60.56 225 LYS A CA 1
ATOM 1714 C C . LYS A 1 225 ? -17.590 13.890 -8.499 1.00 60.56 225 LYS A C 1
ATOM 1716 O O . LYS A 1 225 ? -18.584 14.555 -8.799 1.00 60.56 225 LYS A O 1
ATOM 1721 N N . GLY A 1 226 ? -16.432 13.986 -9.149 1.00 61.22 226 GLY A N 1
ATOM 1722 C CA . GLY A 1 226 ? -16.151 14.860 -10.296 1.00 61.22 226 GLY A CA 1
ATOM 1723 C C . GLY A 1 226 ? -14.749 15.486 -10.298 1.00 61.22 226 GLY A C 1
ATOM 1724 O O . GLY A 1 226 ? -14.531 16.434 -11.050 1.00 61.22 226 GLY A O 1
ATOM 1725 N N . GLY A 1 227 ? -13.839 15.018 -9.433 1.00 64.94 227 GLY A N 1
ATOM 1726 C CA . GLY A 1 227 ? -12.524 15.620 -9.203 1.00 64.94 227 GLY A CA 1
ATOM 1727 C C . GLY A 1 227 ? -11.415 15.171 -10.156 1.00 64.94 227 GLY A C 1
ATOM 1728 O O . GLY A 1 227 ? -11.483 14.117 -10.788 1.00 64.94 227 GLY A O 1
ATOM 1729 N N . ASP A 1 228 ? -10.374 16.001 -10.238 1.00 76.50 228 ASP A N 1
ATOM 1730 C CA . ASP A 1 228 ? -9.132 15.699 -10.944 1.00 76.50 228 ASP A CA 1
ATOM 1731 C C . ASP A 1 228 ? -8.363 14.575 -10.233 1.00 76.50 228 ASP A C 1
ATOM 1733 O O . ASP A 1 228 ? -8.293 14.515 -9.004 1.00 76.50 228 ASP A O 1
ATOM 1737 N N . VAL A 1 229 ? -7.715 13.712 -11.014 1.00 90.75 229 VAL A N 1
ATOM 1738 C CA . VAL A 1 229 ? -6.744 12.754 -10.476 1.00 90.75 229 VAL A CA 1
ATOM 1739 C C . VAL A 1 229 ? -5.493 13.515 -10.054 1.00 90.75 229 VAL A C 1
ATOM 1741 O O . VAL A 1 229 ? -4.819 14.129 -10.889 1.00 90.75 229 VAL A O 1
ATOM 1744 N N . LEU A 1 230 ? -5.135 13.443 -8.770 1.00 95.00 230 LEU A N 1
ATOM 1745 C CA . LEU A 1 230 ? -3.822 13.896 -8.330 1.00 95.00 230 LEU A CA 1
ATOM 1746 C C . LEU A 1 230 ? -2.812 12.788 -8.597 1.00 95.00 230 LEU A C 1
ATOM 1748 O O . LEU A 1 230 ? -2.981 11.662 -8.146 1.00 95.00 230 LEU A O 1
ATOM 1752 N N . TYR A 1 231 ? -1.733 13.137 -9.291 1.00 97.00 231 TYR A N 1
ATOM 1753 C CA . TYR A 1 231 ? -0.601 12.253 -9.537 1.00 97.00 231 TYR A CA 1
ATOM 1754 C C . TYR A 1 231 ? 0.710 12.956 -9.190 1.00 97.00 231 TYR A C 1
ATOM 1756 O O . TYR A 1 231 ? 0.919 14.121 -9.559 1.00 97.00 231 TYR A O 1
ATOM 1764 N N . LYS A 1 232 ? 1.619 12.243 -8.520 1.00 97.19 232 LYS A N 1
ATOM 1765 C CA . LYS A 1 232 ? 3.001 12.679 -8.285 1.00 97.19 232 LYS A CA 1
ATOM 1766 C C . LYS A 1 232 ? 3.957 11.516 -8.528 1.00 97.19 232 LYS A C 1
ATOM 1768 O O . LYS A 1 232 ? 3.799 10.442 -7.957 1.00 97.19 232 LYS A O 1
ATOM 1773 N N . GLY A 1 233 ? 4.968 11.764 -9.358 1.00 96.69 233 GLY A N 1
ATOM 1774 C CA . GLY A 1 233 ? 6.032 10.803 -9.623 1.00 96.69 233 GLY A CA 1
ATOM 1775 C C . GLY A 1 233 ? 7.115 10.795 -8.546 1.00 96.69 233 GLY A C 1
ATOM 1776 O O . GLY A 1 233 ? 7.171 11.673 -7.681 1.00 96.69 233 GLY A O 1
ATOM 1777 N N . ALA A 1 234 ? 8.039 9.843 -8.643 1.00 95.69 234 ALA A N 1
ATOM 1778 C CA . ALA A 1 234 ? 9.182 9.706 -7.742 1.00 95.69 234 ALA A CA 1
ATOM 1779 C C . ALA A 1 234 ? 10.096 10.952 -7.709 1.00 95.69 234 ALA A C 1
ATOM 1781 O O . ALA A 1 234 ? 10.815 11.184 -6.733 1.00 95.69 234 ALA A O 1
ATOM 1782 N N . ASP A 1 235 ? 10.086 11.778 -8.760 1.00 93.56 235 ASP A N 1
ATOM 1783 C CA . ASP A 1 235 ? 10.808 13.052 -8.828 1.00 93.56 235 ASP A CA 1
ATOM 1784 C C . ASP A 1 235 ? 10.237 14.133 -7.900 1.00 93.56 235 ASP A C 1
ATOM 1786 O O . ASP A 1 235 ? 10.974 15.033 -7.494 1.00 93.56 235 ASP A O 1
ATOM 1790 N N . TYR A 1 236 ? 8.974 14.015 -7.478 1.00 94.88 236 TYR A N 1
ATOM 1791 C CA . TYR A 1 236 ? 8.343 14.934 -6.526 1.00 94.88 236 TYR A CA 1
ATOM 1792 C C . TYR A 1 236 ? 9.167 15.121 -5.244 1.00 94.88 236 TYR A C 1
ATOM 1794 O O . TYR A 1 236 ? 9.335 16.234 -4.737 1.00 94.88 236 TYR A O 1
ATOM 1802 N N . PHE A 1 237 ? 9.740 14.026 -4.751 1.00 95.06 237 PHE A N 1
ATOM 1803 C CA . PHE A 1 237 ? 10.517 13.979 -3.517 1.00 95.06 237 PHE A CA 1
ATOM 1804 C C . PHE A 1 237 ? 11.966 14.463 -3.680 1.00 95.06 237 PHE A C 1
ATOM 1806 O O . PHE A 1 237 ? 12.668 14.629 -2.683 1.00 95.06 237 PHE A O 1
ATOM 1813 N N . GLN A 1 238 ? 12.450 14.690 -4.907 1.00 91.19 238 GLN A N 1
ATOM 1814 C CA . GLN A 1 238 ? 13.803 15.218 -5.152 1.00 91.19 238 GLN A CA 1
ATOM 1815 C C . GLN A 1 238 ? 13.906 16.715 -4.835 1.00 91.19 238 GLN A C 1
ATOM 1817 O O . GLN A 1 238 ? 14.997 17.221 -4.565 1.00 91.19 238 GLN A O 1
ATOM 1822 N N . GLY A 1 239 ? 12.769 17.415 -4.831 1.00 85.00 239 GLY A N 1
ATOM 1823 C CA . GLY A 1 239 ? 12.727 18.870 -4.786 1.00 85.00 239 GLY A CA 1
ATOM 1824 C C . GLY A 1 239 ? 13.128 19.495 -6.124 1.00 85.00 239 GLY A C 1
ATOM 1825 O O . GLY A 1 239 ? 13.574 18.827 -7.056 1.00 85.00 239 GLY A O 1
ATOM 1826 N N . ARG A 1 240 ? 12.955 20.811 -6.241 1.00 83.69 240 ARG A N 1
ATOM 1827 C CA . ARG A 1 240 ? 13.319 21.558 -7.450 1.00 83.69 240 ARG A CA 1
ATOM 1828 C C . ARG A 1 240 ? 14.058 22.817 -7.041 1.00 83.69 240 ARG A C 1
ATOM 1830 O O . ARG A 1 240 ? 13.467 23.687 -6.411 1.00 83.69 240 ARG A O 1
ATOM 1837 N N . LYS A 1 241 ? 15.333 22.925 -7.421 1.00 83.50 241 LYS A N 1
ATOM 1838 C CA . LYS A 1 241 ? 16.146 24.136 -7.242 1.00 83.50 241 LYS A CA 1
ATOM 1839 C C . LYS A 1 241 ? 16.396 24.799 -8.592 1.00 83.50 241 LYS A C 1
ATOM 1841 O O . LYS A 1 241 ? 16.823 24.142 -9.536 1.00 83.50 241 LYS A O 1
ATOM 1846 N N . PHE A 1 242 ? 16.173 26.105 -8.669 1.00 80.06 242 PHE A N 1
ATOM 1847 C CA . PHE A 1 242 ? 16.542 26.941 -9.805 1.00 80.06 242 PHE A CA 1
ATOM 1848 C C . PHE A 1 242 ? 17.259 28.188 -9.288 1.00 80.06 242 PHE A C 1
ATOM 1850 O O . PHE A 1 242 ? 16.723 28.915 -8.456 1.00 80.06 242 PHE A O 1
ATOM 1857 N N . LEU A 1 243 ? 18.496 28.414 -9.747 1.00 83.56 243 LEU A N 1
ATOM 1858 C CA . LEU A 1 243 ? 19.335 29.547 -9.322 1.00 83.56 243 LEU A CA 1
ATOM 1859 C C . LEU A 1 243 ? 19.450 29.701 -7.790 1.00 83.56 243 LEU A C 1
ATOM 1861 O O . LEU A 1 243 ? 19.391 30.801 -7.253 1.00 83.56 243 LEU A O 1
ATOM 1865 N N . GLY A 1 244 ? 19.580 28.584 -7.069 1.00 79.38 244 GLY A N 1
ATOM 1866 C CA . GLY A 1 244 ? 19.712 28.579 -5.607 1.00 79.38 244 GLY A CA 1
ATOM 1867 C C . GLY A 1 244 ? 18.403 28.758 -4.828 1.00 79.38 244 GLY A C 1
ATOM 1868 O O . GLY A 1 244 ? 18.403 28.543 -3.620 1.00 79.38 244 GLY A O 1
ATOM 1869 N N . MET A 1 245 ? 17.285 29.061 -5.494 1.00 77.19 245 MET A N 1
ATOM 1870 C CA . MET A 1 245 ? 15.956 29.124 -4.881 1.00 77.19 245 MET A CA 1
ATOM 1871 C C . MET A 1 245 ? 15.129 27.884 -5.227 1.00 77.19 245 MET A C 1
ATOM 1873 O O . MET A 1 245 ? 15.167 27.391 -6.354 1.00 77.19 245 MET A O 1
ATOM 1877 N N . GLY A 1 246 ? 14.371 27.372 -4.258 1.00 81.62 246 GLY A N 1
ATOM 1878 C CA . GLY A 1 246 ? 13.468 26.240 -4.455 1.00 81.62 246 GLY A CA 1
ATOM 1879 C C . GLY A 1 246 ? 13.452 25.265 -3.283 1.00 81.62 246 GLY A C 1
ATOM 1880 O O . GLY A 1 246 ? 13.991 25.554 -2.215 1.00 81.62 246 GLY A O 1
ATOM 1881 N N . SER A 1 247 ? 12.820 24.111 -3.479 1.00 84.81 247 SER A N 1
ATOM 1882 C CA . SER A 1 247 ? 12.690 23.081 -2.448 1.00 84.81 247 SER A CA 1
ATOM 1883 C C . SER A 1 247 ? 13.865 22.106 -2.474 1.00 84.81 247 SER A C 1
ATOM 1885 O O . SER A 1 247 ? 14.384 21.744 -3.533 1.00 84.81 247 SER A O 1
ATOM 1887 N N . GLY A 1 248 ? 14.302 21.691 -1.285 1.00 88.31 248 GLY A N 1
ATOM 1888 C CA . GLY A 1 248 ? 15.169 20.529 -1.126 1.00 88.31 248 GLY A CA 1
ATOM 1889 C C . GLY A 1 248 ? 14.390 19.218 -1.268 1.00 88.31 248 GLY A C 1
ATOM 1890 O O . GLY A 1 248 ? 13.160 19.244 -1.378 1.00 88.31 248 GLY A O 1
ATOM 1891 N N . PRO A 1 249 ? 15.097 18.079 -1.251 1.00 91.38 249 PRO A N 1
ATOM 1892 C CA . PRO A 1 249 ? 14.449 16.781 -1.175 1.00 91.38 249 PRO A CA 1
ATOM 1893 C C . PRO A 1 249 ? 13.618 16.673 0.107 1.00 91.38 249 PRO A C 1
ATOM 1895 O O . PRO A 1 249 ? 13.990 17.231 1.142 1.00 91.38 249 PRO A O 1
ATOM 1898 N N . LYS A 1 250 ? 12.507 15.942 0.035 1.00 94.25 250 LYS A N 1
ATOM 1899 C CA . LYS A 1 250 ? 11.659 15.611 1.188 1.00 94.25 250 LYS A CA 1
ATOM 1900 C C . LYS A 1 250 ? 11.576 14.090 1.337 1.00 94.25 250 LYS A C 1
ATOM 1902 O O . LYS A 1 250 ? 11.584 13.383 0.332 1.00 94.25 250 LYS A O 1
ATOM 1907 N N . ALA A 1 251 ? 11.543 13.602 2.577 1.00 94.19 251 ALA A N 1
ATOM 1908 C CA . ALA A 1 251 ? 11.512 12.165 2.871 1.00 94.19 251 ALA A CA 1
ATOM 1909 C C . ALA A 1 251 ? 10.130 11.547 2.597 1.00 94.19 251 ALA A C 1
ATOM 1911 O O . ALA A 1 251 ? 10.035 10.453 2.050 1.00 94.19 251 ALA A O 1
ATOM 1912 N N . HIS A 1 252 ? 9.076 12.285 2.934 1.00 97.19 252 HIS A N 1
ATOM 1913 C CA . HIS A 1 252 ? 7.681 11.935 2.703 1.00 97.19 252 HIS A CA 1
ATOM 1914 C C . HIS A 1 252 ? 6.860 13.217 2.499 1.00 97.19 252 HIS A C 1
ATOM 1916 O O . HIS A 1 252 ? 7.388 14.331 2.613 1.00 97.19 252 HIS A O 1
ATOM 1922 N N . ASP A 1 253 ? 5.581 13.056 2.184 1.00 97.50 253 ASP A N 1
ATOM 1923 C CA . ASP A 1 253 ? 4.583 14.121 2.203 1.00 97.50 253 ASP A CA 1
ATOM 1924 C C . ASP A 1 253 ? 3.210 13.572 2.591 1.00 97.50 253 ASP A C 1
ATOM 1926 O O . ASP A 1 253 ? 2.962 12.374 2.446 1.00 97.50 253 ASP A O 1
ATOM 1930 N N . GLU A 1 254 ? 2.328 14.457 3.044 1.00 97.12 254 GLU A N 1
ATOM 1931 C CA . GLU A 1 254 ? 0.974 14.120 3.480 1.00 97.12 254 GLU A CA 1
ATOM 1932 C C . GLU A 1 254 ? -0.078 14.945 2.739 1.00 97.12 254 GLU A C 1
ATOM 1934 O O . GLU A 1 254 ? 0.069 16.149 2.507 1.00 97.12 254 GLU A O 1
ATOM 1939 N N . PHE A 1 255 ? -1.176 14.285 2.394 1.00 95.94 255 PHE A N 1
ATOM 1940 C CA . PHE A 1 255 ? -2.266 14.816 1.594 1.00 95.94 255 PHE A CA 1
ATOM 1941 C C . PHE A 1 255 ? -3.580 14.606 2.331 1.00 95.94 255 PHE A C 1
ATOM 1943 O O . PHE A 1 255 ? -3.830 13.537 2.877 1.00 95.94 255 PHE A O 1
ATOM 1950 N N . GLN A 1 256 ? -4.424 15.631 2.327 1.00 94.81 256 GLN A N 1
ATOM 1951 C CA . GLN A 1 256 ? -5.815 15.511 2.749 1.00 94.81 256 GLN A CA 1
ATOM 1952 C C . GLN A 1 256 ? -6.661 15.258 1.503 1.00 94.81 256 GLN A C 1
ATOM 1954 O O . GLN A 1 256 ? -6.492 15.956 0.502 1.00 94.81 256 GLN A O 1
ATOM 1959 N N . ILE A 1 257 ? -7.540 14.267 1.575 1.00 93.88 257 ILE A N 1
ATOM 1960 C CA . ILE A 1 257 ? -8.454 13.855 0.514 1.00 93.88 257 ILE A CA 1
ATOM 1961 C C . ILE A 1 257 ? -9.868 14.076 1.048 1.00 93.88 257 ILE A C 1
ATOM 1963 O O . ILE A 1 257 ? -10.266 13.448 2.030 1.00 93.88 257 ILE A O 1
ATOM 1967 N N . ASN A 1 258 ? -10.628 14.985 0.437 1.00 92.62 258 ASN A N 1
ATOM 1968 C CA . ASN A 1 258 ? -11.951 15.354 0.948 1.00 92.62 258 ASN A CA 1
ATOM 1969 C C . ASN A 1 258 ? -12.951 14.200 0.827 1.00 92.62 258 ASN A C 1
ATOM 1971 O O . ASN A 1 258 ? -13.767 13.989 1.723 1.00 92.62 258 ASN A O 1
ATOM 1975 N N . LEU A 1 259 ? -12.893 13.457 -0.277 1.00 93.31 259 LEU A N 1
ATOM 1976 C CA . LEU A 1 259 ? -13.699 12.265 -0.502 1.00 93.31 259 LEU A CA 1
ATOM 1977 C C . LEU A 1 259 ? -12.919 11.280 -1.380 1.00 93.31 259 LEU A C 1
ATOM 1979 O O . LEU A 1 259 ? -12.964 11.353 -2.607 1.00 93.31 259 LEU A O 1
ATOM 1983 N N . MET A 1 260 ? -12.195 10.360 -0.749 1.00 95.38 260 MET A N 1
ATOM 1984 C CA . MET A 1 260 ? -11.375 9.369 -1.435 1.00 95.38 260 MET A CA 1
ATOM 1985 C C . MET A 1 260 ? -12.251 8.319 -2.116 1.00 95.38 260 MET A C 1
ATOM 1987 O O . MET A 1 260 ? -12.873 7.490 -1.453 1.00 95.38 260 MET A O 1
ATOM 1991 N N . GLU A 1 261 ? -12.259 8.324 -3.448 1.00 95.19 261 GLU A N 1
ATOM 1992 C CA . GLU A 1 261 ? -12.871 7.244 -4.232 1.00 95.19 261 GLU A CA 1
ATOM 1993 C C . GLU A 1 261 ? -11.901 6.083 -4.455 1.00 95.19 261 GLU A C 1
ATOM 1995 O O . GLU A 1 261 ? -12.311 4.927 -4.456 1.00 95.19 261 GLU A O 1
ATOM 2000 N N . TRP A 1 262 ? -10.615 6.383 -4.633 1.00 96.25 262 TRP A N 1
ATOM 2001 C CA . TRP A 1 262 ? -9.531 5.407 -4.656 1.00 96.25 262 TRP A CA 1
ATOM 2002 C C . TRP A 1 262 ? -8.178 6.105 -4.499 1.00 96.25 262 TRP A C 1
ATOM 2004 O O . TRP A 1 262 ? -8.042 7.301 -4.774 1.00 96.25 262 TRP A O 1
ATOM 2014 N N . ALA A 1 263 ? -7.171 5.343 -4.085 1.00 98.12 263 ALA A N 1
ATOM 2015 C CA . ALA A 1 263 ? -5.779 5.772 -4.004 1.00 98.12 263 ALA A CA 1
ATOM 2016 C C . ALA A 1 263 ? -4.847 4.593 -4.293 1.00 98.12 263 ALA A C 1
ATOM 2018 O O . ALA A 1 263 ? -5.211 3.440 -4.058 1.00 98.12 263 ALA A O 1
ATOM 2019 N N . GLY A 1 264 ? -3.652 4.865 -4.805 1.00 98.31 264 GLY A N 1
ATOM 2020 C CA . GLY A 1 264 ? -2.739 3.813 -5.224 1.00 98.31 264 GLY A CA 1
ATOM 2021 C C . GLY A 1 264 ? -1.313 4.274 -5.475 1.00 98.31 264 GLY A C 1
ATOM 2022 O O . GLY A 1 264 ? -0.980 5.461 -5.410 1.00 98.31 264 GLY A O 1
ATOM 2023 N N . VAL A 1 265 ? -0.488 3.288 -5.806 1.00 98.69 265 VAL A N 1
ATOM 2024 C CA . VAL A 1 265 ? 0.870 3.447 -6.325 1.00 98.69 265 VAL A CA 1
ATOM 2025 C C . VAL A 1 265 ? 0.981 2.722 -7.656 1.00 98.69 265 VAL A C 1
ATOM 2027 O O . VAL A 1 265 ? 0.349 1.687 -7.860 1.00 98.69 265 VAL A O 1
ATOM 2030 N N . ASN A 1 266 ? 1.780 3.255 -8.571 1.00 98.38 266 ASN A N 1
ATOM 2031 C CA . ASN A 1 266 ? 1.942 2.686 -9.903 1.00 98.38 266 ASN A CA 1
ATOM 2032 C C . ASN A 1 266 ? 3.388 2.762 -10.384 1.00 98.38 266 ASN A C 1
ATOM 2034 O O . ASN A 1 266 ? 4.155 3.638 -9.976 1.00 98.38 266 ASN A O 1
ATOM 2038 N N . ASP A 1 267 ? 3.722 1.865 -11.301 1.00 96.75 267 ASP A N 1
ATOM 2039 C CA . ASP A 1 267 ? 4.840 2.017 -12.224 1.00 96.75 267 ASP A CA 1
ATOM 2040 C C . ASP A 1 267 ? 4.317 2.453 -13.606 1.00 96.75 267 ASP A C 1
ATOM 2042 O O . ASP A 1 267 ? 3.174 2.905 -13.737 1.00 96.75 267 ASP A O 1
ATOM 2046 N N . GLN A 1 268 ? 5.150 2.369 -14.646 1.00 95.62 268 GLN A N 1
ATOM 2047 C CA . GLN A 1 268 ? 4.758 2.765 -15.997 1.00 95.62 268 GLN A CA 1
ATOM 2048 C C . GLN A 1 268 ? 3.514 2.025 -16.532 1.00 95.62 268 GLN A C 1
ATOM 2050 O O . GLN A 1 268 ? 2.788 2.598 -17.351 1.00 95.62 268 GLN A O 1
ATOM 2055 N N . PHE A 1 269 ? 3.292 0.776 -16.124 1.00 95.94 269 PHE A N 1
ATOM 2056 C CA . PHE A 1 269 ? 2.317 -0.134 -16.725 1.00 95.94 269 PHE A CA 1
ATOM 2057 C C . PHE A 1 269 ? 1.309 -0.707 -15.724 1.00 95.94 269 PHE A C 1
ATOM 2059 O O . PHE A 1 269 ? 0.171 -0.974 -16.109 1.00 95.94 269 PHE A O 1
ATOM 2066 N N . PHE A 1 270 ? 1.700 -0.883 -14.463 1.00 97.56 270 PHE A N 1
ATOM 2067 C CA . PHE A 1 270 ? 0.924 -1.588 -13.449 1.00 97.56 270 PHE A CA 1
ATOM 2068 C C . PHE A 1 270 ? 0.626 -0.715 -12.238 1.00 97.56 270 PHE A C 1
ATOM 2070 O O . PHE A 1 270 ? 1.302 0.278 -11.962 1.00 97.56 270 PHE A O 1
ATOM 2077 N N . THR A 1 271 ? -0.410 -1.102 -11.495 1.00 97.81 271 THR A N 1
ATOM 2078 C CA . THR A 1 271 ? -0.838 -0.386 -10.298 1.00 97.81 271 THR A CA 1
ATOM 2079 C C . THR A 1 271 ? -1.317 -1.318 -9.193 1.00 97.81 271 THR A C 1
ATOM 2081 O O . THR A 1 271 ? -1.926 -2.354 -9.457 1.00 97.81 271 THR A O 1
ATOM 2084 N N . THR A 1 272 ? -1.079 -0.898 -7.951 1.00 98.19 272 THR A N 1
ATOM 2085 C CA . THR A 1 272 ? -1.836 -1.342 -6.780 1.00 98.19 272 THR A CA 1
ATOM 2086 C C . THR A 1 272 ? -2.728 -0.193 -6.337 1.00 98.19 272 THR A C 1
ATOM 2088 O O . THR A 1 272 ? -2.233 0.894 -6.033 1.00 98.19 272 THR A O 1
ATOM 2091 N N . LEU A 1 273 ? -4.041 -0.420 -6.287 1.00 96.81 273 LEU A N 1
ATOM 2092 C CA . LEU A 1 273 ? -5.006 0.594 -5.872 1.00 96.81 273 LEU A CA 1
ATOM 2093 C C . LEU A 1 273 ? -5.996 0.031 -4.857 1.00 96.81 273 LEU A C 1
ATOM 2095 O O . LEU A 1 273 ? -6.460 -1.102 -4.978 1.00 96.81 273 LEU A O 1
ATOM 2099 N N . LEU A 1 274 ? -6.349 0.854 -3.879 1.00 97.94 274 LEU A N 1
ATOM 2100 C CA . LEU A 1 274 ? -7.423 0.591 -2.940 1.00 97.94 274 LEU A CA 1
ATOM 2101 C C . LEU A 1 274 ? -8.623 1.457 -3.306 1.00 97.94 274 LEU A C 1
ATOM 2103 O O . LEU A 1 274 ? -8.502 2.674 -3.453 1.00 97.94 274 LEU A O 1
ATOM 2107 N N . ARG A 1 275 ? -9.787 0.819 -3.421 1.00 96.56 275 ARG A N 1
ATOM 2108 C CA . ARG A 1 275 ? -11.081 1.466 -3.639 1.00 96.56 275 ARG A CA 1
ATOM 2109 C C . ARG A 1 275 ? -12.016 1.071 -2.494 1.00 96.56 275 ARG A C 1
ATOM 2111 O O . ARG A 1 275 ? -12.427 -0.091 -2.460 1.00 96.56 275 ARG A O 1
ATOM 2118 N N . PRO A 1 276 ? -12.355 1.975 -1.559 1.00 95.94 276 PRO A N 1
ATOM 2119 C CA . PRO A 1 276 ? -13.361 1.667 -0.556 1.00 95.94 276 PRO A CA 1
ATOM 2120 C C . PRO A 1 276 ? -14.737 1.484 -1.208 1.00 95.94 276 PRO A C 1
ATOM 2122 O O . PRO A 1 276 ? -15.047 2.102 -2.225 1.00 95.94 276 PRO A O 1
ATOM 2125 N N . MET A 1 277 ? -15.576 0.638 -0.607 1.00 94.19 277 MET A N 1
ATOM 2126 C CA . MET A 1 277 ? -16.955 0.427 -1.074 1.00 94.19 277 MET A CA 1
ATOM 2127 C C . MET A 1 277 ? -17.800 1.698 -0.940 1.00 94.19 277 MET A C 1
ATOM 2129 O O . MET A 1 277 ? -18.648 1.978 -1.785 1.00 94.19 277 MET A O 1
ATOM 2133 N N . GLU A 1 278 ? -17.531 2.482 0.103 1.00 94.38 278 GLU A N 1
ATOM 2134 C CA . GLU A 1 278 ? -18.115 3.798 0.328 1.00 94.38 278 GLU A CA 1
ATOM 2135 C C . GLU A 1 278 ? -16.988 4.837 0.389 1.00 94.38 278 GLU A C 1
ATOM 2137 O O . GLU A 1 278 ? -16.100 4.713 1.237 1.00 94.38 278 GLU A O 1
ATOM 2142 N N . PRO A 1 279 ? -16.982 5.851 -0.497 1.00 94.69 279 PRO A N 1
ATOM 2143 C CA . PRO A 1 279 ? -16.001 6.927 -0.430 1.00 94.69 279 PRO A CA 1
ATOM 2144 C C . PRO A 1 279 ? -16.058 7.667 0.910 1.00 94.69 279 PRO A C 1
ATOM 2146 O O . PRO A 1 279 ? -17.143 7.964 1.412 1.00 94.69 279 PRO A O 1
ATOM 2149 N N . TYR A 1 280 ? -14.897 8.016 1.462 1.00 95.19 280 TYR A N 1
ATOM 2150 C CA . TYR A 1 280 ? -14.779 8.701 2.752 1.00 95.19 280 TYR A CA 1
ATOM 2151 C C . TYR A 1 280 ? -13.649 9.737 2.735 1.00 95.19 280 TYR A C 1
ATOM 2153 O O . TYR A 1 280 ? -12.750 9.672 1.897 1.00 95.19 280 TYR A O 1
ATOM 2161 N N . ALA A 1 281 ? -13.696 10.714 3.641 1.00 94.88 281 ALA A N 1
ATOM 2162 C CA . ALA A 1 281 ? -12.603 11.671 3.811 1.00 94.88 281 ALA A CA 1
ATOM 2163 C C . ALA A 1 281 ? -11.380 10.964 4.406 1.00 94.88 281 ALA A C 1
ATOM 2165 O O . ALA A 1 281 ? -11.498 10.299 5.433 1.00 94.88 281 ALA A O 1
ATOM 2166 N N . ALA A 1 282 ? -10.214 11.116 3.785 1.00 96.00 282 ALA A N 1
ATOM 2167 C CA . ALA A 1 282 ? -9.010 10.387 4.162 1.00 96.00 282 ALA A CA 1
ATOM 2168 C C . ALA A 1 282 ? -7.786 11.303 4.209 1.00 96.00 282 ALA A C 1
ATOM 2170 O O . ALA A 1 282 ? -7.726 12.341 3.554 1.00 96.00 282 ALA A O 1
ATOM 2171 N N . SER A 1 283 ? -6.771 10.884 4.952 1.00 96.81 283 SER A N 1
ATOM 2172 C CA . SER A 1 283 ? -5.403 11.368 4.781 1.00 96.81 283 SER A CA 1
ATOM 2173 C C . SER A 1 283 ? -4.602 10.324 4.013 1.00 96.81 283 SER A C 1
ATOM 2175 O O . SER A 1 283 ? -4.832 9.131 4.169 1.00 96.81 283 SER A O 1
ATOM 2177 N N . MET A 1 284 ? -3.633 10.743 3.213 1.00 97.75 284 MET A N 1
ATOM 2178 C CA . MET A 1 284 ? -2.684 9.839 2.573 1.00 97.75 284 MET A CA 1
ATOM 2179 C C . MET A 1 284 ? -1.279 10.347 2.818 1.00 97.75 284 MET A C 1
ATOM 2181 O O . MET A 1 284 ? -1.012 11.530 2.614 1.00 97.75 284 MET A O 1
ATOM 2185 N N . TRP A 1 285 ? -0.372 9.458 3.195 1.00 98.38 285 TRP A N 1
ATOM 2186 C CA . TRP A 1 285 ? 1.048 9.756 3.140 1.00 98.38 285 TRP A CA 1
ATOM 2187 C C . TRP A 1 285 ? 1.698 9.011 1.983 1.00 98.38 285 TRP A C 1
ATOM 2189 O O . TRP A 1 285 ? 1.251 7.933 1.592 1.00 98.38 285 TRP A O 1
ATOM 2199 N N . ALA A 1 286 ? 2.756 9.596 1.430 1.00 98.50 286 ALA A N 1
ATOM 2200 C CA . ALA A 1 286 ? 3.584 8.948 0.425 1.00 98.50 286 ALA A CA 1
ATOM 2201 C C . ALA A 1 286 ? 5.065 9.251 0.653 1.00 98.50 286 ALA A C 1
ATOM 2203 O O . ALA A 1 286 ? 5.434 10.344 1.093 1.00 98.50 286 ALA A O 1
ATOM 2204 N N . SER A 1 287 ? 5.916 8.293 0.309 1.00 97.81 287 SER A N 1
ATOM 2205 C CA . SER A 1 287 ? 7.375 8.387 0.380 1.00 97.81 287 SER A CA 1
ATOM 2206 C C . SER A 1 287 ? 8.012 7.713 -0.832 1.00 97.81 287 SER A C 1
ATOM 2208 O O . SER A 1 287 ? 7.347 7.161 -1.711 1.00 97.81 287 SER A O 1
ATOM 2210 N N . ARG A 1 288 ? 9.340 7.799 -0.904 1.00 96.12 288 ARG A N 1
ATOM 2211 C CA . ARG A 1 288 ? 10.141 7.028 -1.850 1.00 96.12 288 ARG A CA 1
ATOM 2212 C C . ARG A 1 288 ? 11.366 6.453 -1.161 1.00 96.12 288 ARG A C 1
ATOM 2214 O O . ARG A 1 288 ? 11.914 7.083 -0.256 1.00 96.12 288 ARG A O 1
ATOM 2221 N N . PHE A 1 289 ? 11.866 5.338 -1.669 1.00 95.38 289 PHE A N 1
ATOM 2222 C CA . PHE A 1 289 ? 13.080 4.701 -1.164 1.00 95.38 289 PHE A CA 1
ATOM 2223 C C . PHE A 1 289 ? 13.957 4.208 -2.320 1.00 95.38 289 PHE A C 1
ATOM 2225 O O . PHE A 1 289 ? 13.443 3.923 -3.405 1.00 95.38 289 PHE A O 1
ATOM 2232 N N . PRO A 1 290 ? 15.291 4.183 -2.152 1.00 94.88 290 PRO A N 1
ATOM 2233 C CA . PRO A 1 290 ? 16.199 3.767 -3.211 1.00 94.88 290 PRO A CA 1
ATOM 2234 C C . PRO A 1 290 ? 16.052 2.271 -3.502 1.00 94.88 290 PRO A C 1
ATOM 2236 O O . PRO A 1 290 ? 15.948 1.466 -2.582 1.00 94.88 290 PRO A O 1
ATOM 2239 N N . ILE A 1 291 ? 16.127 1.891 -4.778 1.00 94.69 291 ILE A N 1
ATOM 2240 C CA . ILE A 1 291 ? 16.013 0.491 -5.207 1.00 94.69 291 ILE A CA 1
ATOM 2241 C C . ILE A 1 291 ? 17.131 0.073 -6.159 1.00 94.69 291 ILE A C 1
ATOM 2243 O O . ILE A 1 291 ? 17.817 0.896 -6.774 1.00 94.69 291 ILE A O 1
ATOM 2247 N N . ARG A 1 292 ? 17.319 -1.244 -6.278 1.00 92.88 292 ARG A N 1
ATOM 2248 C CA . ARG A 1 292 ? 18.209 -1.875 -7.256 1.00 92.88 292 ARG A CA 1
ATOM 2249 C C . ARG A 1 292 ? 17.444 -2.957 -8.001 1.00 92.88 292 ARG A C 1
ATOM 2251 O O . ARG A 1 292 ? 17.026 -3.927 -7.385 1.00 92.88 292 ARG A O 1
ATOM 2258 N N . ILE A 1 293 ? 17.288 -2.794 -9.310 1.00 89.56 293 ILE A N 1
ATOM 2259 C CA . ILE A 1 293 ? 16.643 -3.800 -10.154 1.00 89.56 293 ILE A CA 1
ATOM 2260 C C . ILE A 1 293 ? 17.605 -4.979 -10.312 1.00 89.56 293 ILE A C 1
ATOM 2262 O O . ILE A 1 293 ? 18.771 -4.787 -10.675 1.00 89.56 293 ILE A O 1
ATOM 2266 N N . LYS A 1 294 ? 17.112 -6.189 -10.031 1.00 86.19 294 LYS A N 1
ATOM 2267 C CA . LYS A 1 294 ? 17.877 -7.436 -10.132 1.00 86.19 294 LYS A CA 1
ATOM 2268 C C . LYS A 1 294 ? 18.442 -7.613 -11.543 1.00 86.19 294 LYS A C 1
ATOM 2270 O O . LYS A 1 294 ? 17.723 -7.481 -12.530 1.00 86.19 294 LYS A O 1
ATOM 2275 N N . GLY A 1 295 ? 19.737 -7.904 -11.637 1.00 86.75 295 GLY A N 1
ATOM 2276 C CA . GLY A 1 295 ? 20.461 -8.027 -12.905 1.00 86.75 295 GLY A CA 1
ATOM 2277 C C . GLY A 1 295 ? 20.823 -6.691 -13.567 1.00 86.75 295 GLY A C 1
ATOM 2278 O O . GLY A 1 295 ? 21.477 -6.691 -14.609 1.00 86.75 295 GLY A O 1
ATOM 2279 N N . GLN A 1 296 ? 20.430 -5.554 -12.982 1.00 89.19 296 GLN A N 1
ATOM 2280 C CA . GLN A 1 296 ? 20.754 -4.206 -13.459 1.00 89.19 296 GLN A CA 1
ATOM 2281 C C . GLN A 1 296 ? 21.206 -3.280 -12.312 1.00 89.19 296 GLN A C 1
ATOM 2283 O O . GLN A 1 296 ? 20.939 -2.072 -12.301 1.00 89.19 296 GLN A O 1
ATOM 2288 N N . GLU A 1 297 ? 21.917 -3.823 -11.326 1.00 92.81 297 GLU A N 1
ATOM 2289 C CA . GLU A 1 297 ? 22.262 -3.140 -10.076 1.00 92.81 297 GLU A CA 1
ATOM 2290 C C . GLU A 1 297 ? 23.148 -1.909 -10.314 1.00 92.81 297 GLU A C 1
ATOM 2292 O O . GLU A 1 297 ? 22.899 -0.839 -9.752 1.00 92.81 297 GLU A O 1
ATOM 2297 N N . ALA A 1 298 ? 24.150 -2.025 -11.194 1.00 91.69 298 ALA A N 1
ATOM 2298 C CA . ALA A 1 298 ? 25.060 -0.925 -11.521 1.00 91.69 298 ALA A CA 1
ATOM 2299 C C . ALA A 1 298 ? 24.331 0.246 -12.204 1.00 91.69 298 ALA A C 1
ATOM 2301 O O . ALA A 1 298 ? 24.571 1.413 -11.880 1.00 91.69 298 ALA A O 1
ATOM 2302 N N . ALA A 1 299 ? 23.408 -0.056 -13.124 1.00 92.38 299 ALA A N 1
ATOM 2303 C CA . ALA A 1 299 ? 22.583 0.951 -13.786 1.00 92.38 299 ALA A CA 1
ATOM 2304 C C . ALA A 1 299 ? 21.621 1.616 -12.792 1.00 92.38 299 ALA A C 1
ATOM 2306 O O . ALA A 1 299 ? 21.516 2.845 -12.768 1.00 92.38 299 ALA A O 1
ATOM 2307 N N . SER A 1 300 ? 20.998 0.815 -11.924 1.00 90.69 300 SER A N 1
ATOM 2308 C CA . SER A 1 300 ? 20.083 1.291 -10.883 1.00 90.69 300 SER A CA 1
ATOM 2309 C C . SER A 1 300 ? 20.765 2.267 -9.925 1.00 90.69 300 SER A C 1
ATOM 2311 O O . SER A 1 300 ? 20.242 3.346 -9.647 1.00 90.69 300 SER A O 1
ATOM 2313 N N . GLN A 1 301 ? 21.981 1.933 -9.477 1.00 90.88 301 GLN A N 1
ATOM 2314 C CA . GLN A 1 301 ? 22.772 2.795 -8.602 1.00 90.88 301 GLN A CA 1
ATOM 2315 C C . GLN A 1 301 ? 23.210 4.080 -9.311 1.00 90.88 301 GLN A C 1
ATOM 2317 O O . GLN A 1 301 ? 23.077 5.166 -8.746 1.00 90.88 301 GLN A O 1
ATOM 2322 N N . LYS A 1 302 ? 23.700 3.980 -10.555 1.00 92.12 302 LYS A N 1
ATOM 2323 C CA . LYS A 1 302 ? 24.132 5.143 -11.347 1.00 92.12 302 LYS A CA 1
ATOM 2324 C C . LYS A 1 302 ? 22.999 6.149 -11.550 1.00 92.12 302 LYS A C 1
ATOM 2326 O O . LYS A 1 302 ? 23.242 7.352 -11.524 1.00 92.12 302 LYS A O 1
ATOM 2331 N N . LYS A 1 303 ? 21.778 5.658 -11.766 1.00 91.31 303 LYS A N 1
ATOM 2332 C CA . LYS A 1 303 ? 20.591 6.486 -12.007 1.00 91.31 303 LYS A CA 1
ATOM 2333 C C . LYS A 1 303 ? 19.826 6.864 -10.746 1.00 91.31 303 LYS A C 1
ATOM 2335 O O . LYS A 1 303 ? 18.884 7.640 -10.848 1.00 91.31 303 LYS A O 1
ATOM 2340 N N . GLN A 1 304 ? 20.238 6.348 -9.586 1.00 91.69 304 GLN A N 1
ATOM 2341 C CA . GLN A 1 304 ? 19.567 6.576 -8.309 1.00 91.69 304 GLN A CA 1
ATOM 2342 C C . GLN A 1 304 ? 18.068 6.262 -8.417 1.00 91.69 304 GLN A C 1
ATOM 2344 O O . GLN A 1 304 ? 17.225 7.122 -8.163 1.00 91.69 304 GLN A O 1
ATOM 2349 N N . LEU A 1 305 ? 17.729 5.050 -8.864 1.00 94.25 305 LEU A N 1
ATOM 2350 C CA . LEU A 1 305 ? 16.329 4.637 -8.984 1.00 94.25 305 LEU A CA 1
ATOM 2351 C C . LEU A 1 305 ? 15.661 4.590 -7.612 1.00 94.25 305 LEU A C 1
ATOM 2353 O O . LEU A 1 305 ? 16.292 4.241 -6.613 1.00 94.25 305 LEU A O 1
ATOM 2357 N N . HIS A 1 306 ? 14.381 4.945 -7.583 1.00 95.94 306 HIS A N 1
ATOM 2358 C CA . HIS A 1 306 ? 13.564 4.892 -6.381 1.00 95.94 306 HIS A CA 1
ATOM 2359 C C . HIS A 1 306 ? 12.240 4.203 -6.687 1.00 95.94 306 HIS A C 1
ATOM 2361 O O . HIS A 1 306 ? 11.679 4.407 -7.764 1.00 95.94 306 HIS A O 1
ATOM 2367 N N . ALA A 1 307 ? 11.752 3.440 -5.718 1.00 96.88 307 ALA A N 1
ATOM 2368 C CA . ALA A 1 307 ? 10.358 3.045 -5.640 1.00 96.88 307 ALA A CA 1
ATOM 2369 C C . ALA A 1 307 ? 9.553 4.133 -4.924 1.00 96.88 307 ALA A C 1
ATOM 2371 O O . ALA A 1 307 ? 10.117 4.956 -4.196 1.00 96.88 307 ALA A O 1
ATOM 2372 N N . VAL A 1 308 ? 8.244 4.127 -5.137 1.00 98.12 308 VAL A N 1
ATOM 2373 C CA . VAL A 1 308 ? 7.272 4.974 -4.447 1.00 98.12 308 VAL A CA 1
ATOM 2374 C C . VAL A 1 308 ? 6.359 4.083 -3.627 1.00 98.12 308 VAL A C 1
ATOM 2376 O O . VAL A 1 308 ? 5.962 3.018 -4.086 1.00 98.12 308 VAL A O 1
ATOM 2379 N N . GLU A 1 309 ? 6.021 4.528 -2.428 1.00 98.50 309 GLU A N 1
ATOM 2380 C CA . GLU A 1 309 ? 5.094 3.848 -1.531 1.00 98.50 309 GLU A CA 1
ATOM 2381 C C . GLU A 1 309 ? 4.105 4.846 -0.931 1.00 98.50 309 GLU A C 1
ATOM 2383 O O . GLU A 1 309 ? 4.386 6.049 -0.861 1.00 98.50 309 GLU A O 1
ATOM 2388 N N . ALA A 1 310 ? 2.947 4.350 -0.505 1.00 98.62 310 ALA A N 1
ATOM 2389 C CA . ALA A 1 310 ? 1.914 5.179 0.098 1.00 98.62 310 ALA A CA 1
ATOM 2390 C C . ALA A 1 310 ? 1.046 4.389 1.080 1.00 98.62 310 ALA A C 1
ATOM 2392 O O . ALA A 1 310 ? 0.975 3.162 1.024 1.00 98.62 310 ALA A O 1
ATOM 2393 N N . ALA A 1 311 ? 0.330 5.101 1.944 1.00 98.62 311 ALA A N 1
ATOM 2394 C CA . ALA A 1 311 ? -0.760 4.545 2.737 1.00 98.62 311 ALA A CA 1
ATOM 2395 C C . ALA A 1 311 ? -1.887 5.561 2.897 1.00 98.62 311 ALA A C 1
ATOM 2397 O O . ALA A 1 311 ? -1.651 6.770 2.892 1.00 98.62 311 ALA A O 1
ATOM 2398 N N . VAL A 1 312 ? -3.104 5.060 3.087 1.00 98.38 312 VAL A N 1
ATOM 2399 C CA . VAL A 1 312 ? -4.309 5.876 3.299 1.00 98.38 312 VAL A CA 1
ATOM 2400 C C . VAL A 1 312 ? -4.879 5.642 4.680 1.00 98.38 312 VAL A C 1
ATOM 2402 O O . VAL A 1 312 ? -4.874 4.514 5.161 1.00 98.38 312 VAL A O 1
ATOM 2405 N N . SER A 1 313 ? -5.357 6.696 5.330 1.00 97.94 313 SER A N 1
ATOM 2406 C CA . SER A 1 313 ? -5.946 6.593 6.656 1.00 97.94 313 SER A CA 1
ATOM 2407 C C . SER A 1 313 ? -7.191 5.719 6.596 1.00 97.94 313 SER A C 1
ATOM 2409 O O . SER A 1 313 ? -7.940 5.731 5.614 1.00 97.94 313 SER A O 1
ATOM 2411 N N . LEU A 1 314 ? -7.449 4.986 7.670 1.00 96.38 314 LEU A N 1
ATOM 2412 C CA . LEU A 1 314 ? -8.758 4.402 7.904 1.00 96.38 314 LEU A CA 1
ATOM 2413 C C . LEU A 1 314 ? -9.805 5.525 8.046 1.00 96.38 314 LEU A C 1
ATOM 2415 O O . LEU A 1 314 ? -9.440 6.676 8.318 1.00 96.38 314 LEU A O 1
ATOM 2419 N N . PRO A 1 315 ? -11.104 5.223 7.862 1.00 95.38 315 PRO A N 1
ATOM 2420 C CA . PRO A 1 315 ? -12.164 6.165 8.203 1.00 95.38 315 PRO A CA 1
ATOM 2421 C C . PRO A 1 315 ? -12.005 6.643 9.647 1.00 95.38 315 PRO A C 1
ATOM 2423 O O . PRO A 1 315 ? -11.696 5.834 10.520 1.00 95.38 315 PRO A O 1
ATOM 2426 N N . ASP A 1 316 ? -12.211 7.934 9.907 1.00 94.38 316 ASP A N 1
ATOM 2427 C CA . ASP A 1 316 ? -12.100 8.489 11.259 1.00 94.38 316 ASP A CA 1
ATOM 2428 C C . ASP A 1 316 ? -13.381 8.209 12.053 1.00 94.38 316 ASP A C 1
ATOM 2430 O O . ASP A 1 316 ? -14.413 8.856 11.861 1.00 94.38 316 ASP A O 1
ATOM 2434 N N . ILE A 1 317 ? -13.336 7.171 12.887 1.00 94.06 317 ILE A N 1
ATOM 2435 C CA . ILE A 1 317 ? -14.467 6.660 13.656 1.00 94.06 317 ILE A CA 1
ATOM 2436 C C . ILE A 1 317 ? -14.034 6.516 15.116 1.00 94.06 317 ILE A C 1
ATOM 2438 O O . ILE A 1 317 ? -12.997 5.926 15.425 1.00 94.06 317 ILE A O 1
ATOM 2442 N N . ALA A 1 318 ? -14.884 7.003 16.019 1.00 94.94 318 ALA A N 1
ATOM 2443 C CA . ALA A 1 318 ? -14.741 6.781 17.449 1.00 94.94 318 ALA A CA 1
ATOM 2444 C C . ALA A 1 318 ? -15.275 5.389 17.813 1.00 94.94 318 ALA A C 1
ATOM 2446 O O . ALA A 1 318 ? -16.481 5.143 17.742 1.00 94.94 318 ALA A O 1
ATOM 2447 N N . LEU A 1 319 ? -14.388 4.484 18.219 1.00 93.69 319 LEU A N 1
ATOM 2448 C CA . LEU A 1 319 ? -14.753 3.156 18.702 1.00 93.69 319 LEU A CA 1
ATOM 2449 C C . LEU A 1 319 ? -14.828 3.177 20.228 1.00 93.69 319 LEU A C 1
ATOM 2451 O O . LEU A 1 319 ? -13.809 3.364 20.895 1.00 93.69 319 LEU A O 1
ATOM 2455 N N . ALA A 1 320 ? -16.038 3.018 20.766 1.00 89.50 320 ALA A N 1
ATOM 2456 C CA . ALA A 1 320 ? -16.300 2.930 22.202 1.00 89.50 320 ALA A CA 1
ATOM 2457 C C . ALA A 1 320 ? -16.090 1.515 22.747 1.00 89.50 320 ALA A C 1
ATOM 2459 O O . ALA A 1 320 ? -16.278 0.548 21.972 1.00 89.50 320 ALA A O 1
#

Foldseek 3Di:
DDPVVVVVVVVVVVVVVVVVVVVVVVVVVVVVVVVVVVVVVVVVVVVVVPDDDDDDDDDDDDDDDDPPPPPDQPDKDWAWADDPFKIFIAIQFLGATCKMFGQVAALDPPDNPHTDIALPVWPAHFFGKALDPPGTGRGGWDWPDHDSFKTKTWDQDPQRKTKMWMWGQDDPPPPRVDIDIDIDIAHPDPDKDWQQSMWGWLHKEFESDLPFDQQQWWKWWAADDDGDIDIDGNCVQCWDDDPNDTDHGDFKDKDKGQWTQKIWTYGNPDIRMDGDPGTATKMKMKGKDFDANPPRRVSSVVSRTIMMIMIITDHTDTHD

pLDDT: mean 87.28, std 16.45, range [29.59, 98.69]

Sequence (320 aa):
MDRTAWIVVVLCVAGLFGWGWWTQRETAKQVKALEVQRALQAEAKAAEAAKPVAPASSAEAPAPTATASKEGPVDAREVILENDVIRVHLTNLGGGIQSAELRDHTRTMDEKDGFIVINEMGEKPVGALSEGPGSIDDTAWKITEDSGKAVAFSRVTPEKLEVTKRFVLPEAGKEQHQLVLEVSIRNTGEQTVQTGGQFLYLGSAAPLHPDEWPRQTGFYFLDGKGGDVLYKGADYFQGRKFLGMGSGPKAHDEFQINLMEWAGVNDQFFTTLLRPMEPYAASMWASRFPIRIKGQEAASQKKQLHAVEAAVSLPDIALA